Protein AF-A0A098E5U6-F1 (afdb_monomer)

Solvent-accessible surface area (backbone atoms only — not comparable to full-atom values): 12525 Å² total; per-residue (Å²): 134,90,82,85,87,79,85,69,62,66,84,74,72,66,54,68,69,58,55,58,53,48,51,68,80,44,64,94,61,67,32,37,27,37,32,25,38,76,38,31,51,65,50,52,54,52,50,47,52,56,40,45,77,68,74,43,46,73,44,81,25,44,60,45,48,82,86,42,52,65,47,45,57,77,39,47,96,70,34,66,35,38,36,35,33,42,77,80,58,69,49,58,49,52,49,30,69,74,71,69,43,54,40,36,35,39,17,68,84,80,72,45,78,44,76,69,53,70,67,58,50,50,50,53,52,49,54,51,50,53,37,46,61,56,46,46,75,43,56,32,35,34,34,37,28,26,68,42,88,94,28,52,33,63,69,60,48,53,56,49,35,54,57,41,43,74,67,82,28,48,61,44,83,46,76,41,76,75,89,52,46,83,80,49,68,88,53,98,49,57,21,35,35,40,45,35,66,74,67,60,73,77,57,82,56,94,54,49,62,39,47,61,88,51,51,74,80,48,107

Nearest PDB structures (foldseek):
  3lzc-assembly1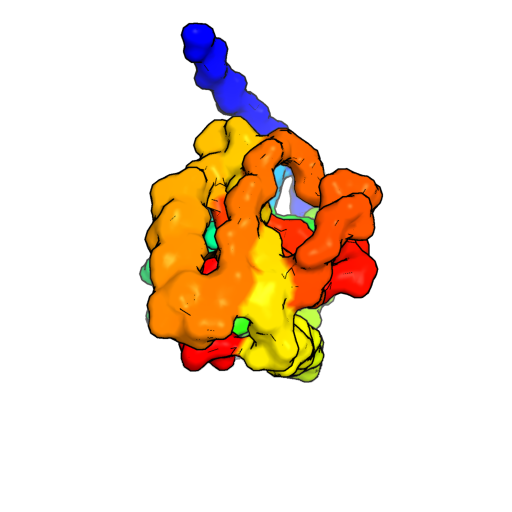_B  TM=9.161E-01  e=1.368E-17  Pyrococcus horikoshii
  3lzd-assembly1_B  TM=9.062E-01  e=1.066E-17  Pyrococcus horikoshii
  6bxm-assembly1_A  TM=9.134E-01  e=1.134E-16  Candidatus Methanoperedens nitratireducens
  6bxm-assembly1_B  TM=9.053E-01  e=2.547E-16  Candidatus Methanoperedens nitratireducens
  6bxn-assembly1_A  TM=6.886E-01  e=3.696E-14  Candidatus Methanoperedens nitratireducens

Organi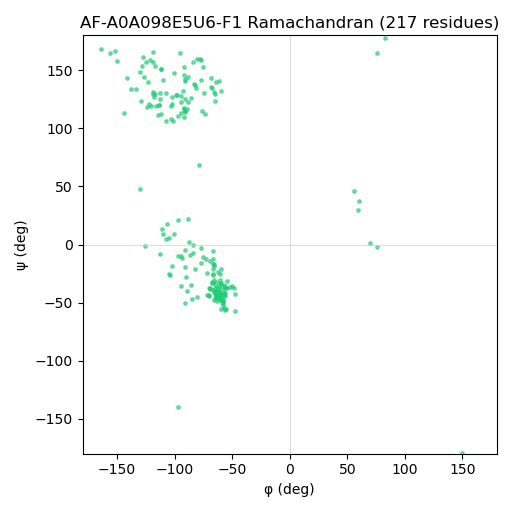sm: NCBI:txid717931

Structure (mmCIF, N/CA/C/O backbone):
data_AF-A0A098E5U6-F1
#
_entry.id   AF-A0A098E5U6-F1
#
loop_
_atom_site.group_PDB
_atom_site.id
_atom_site.type_symbol
_atom_site.label_atom_id
_atom_site.label_alt_id
_atom_site.label_comp_id
_atom_site.label_asym_id
_atom_site.label_entity_id
_atom_site.label_seq_id
_atom_site.pdbx_PDB_ins_code
_atom_site.Cartn_x
_atom_site.Cartn_y
_atom_site.Cartn_z
_atom_site.occupancy
_atom_site.B_iso_or_equiv
_atom_site.auth_seq_id
_atom_site.auth_comp_id
_atom_site.auth_asym_id
_atom_site.auth_atom_id
_atom_site.pdbx_PDB_model_num
ATOM 1 N N . MET A 1 1 ? 26.597 -7.669 13.414 1.00 79.88 1 MET A N 1
ATOM 2 C CA . MET A 1 1 ? 26.004 -6.440 13.976 1.00 79.88 1 MET A CA 1
ATOM 3 C C . MET A 1 1 ? 24.681 -6.831 14.596 1.00 79.88 1 MET A C 1
ATOM 5 O O . MET A 1 1 ? 23.868 -7.411 13.887 1.00 79.88 1 MET A O 1
ATOM 9 N N . GLU A 1 2 ? 24.490 -6.588 15.888 1.00 91.81 2 GLU A N 1
ATOM 10 C CA . GLU A 1 2 ? 23.183 -6.774 16.524 1.00 91.81 2 GLU A CA 1
ATOM 11 C C . GLU A 1 2 ? 22.316 -5.544 16.247 1.00 91.81 2 GLU A C 1
ATOM 13 O O . GLU A 1 2 ? 22.797 -4.414 16.321 1.00 91.81 2 GLU A O 1
ATOM 18 N N . ILE A 1 3 ? 21.054 -5.763 15.875 1.00 91.69 3 ILE A N 1
ATOM 19 C CA . ILE A 1 3 ? 20.098 -4.692 15.582 1.00 91.69 3 ILE A CA 1
ATOM 20 C C . ILE A 1 3 ? 18.919 -4.845 16.537 1.00 91.69 3 ILE A C 1
ATOM 22 O O . ILE A 1 3 ? 18.222 -5.857 16.507 1.00 91.69 3 ILE A O 1
ATOM 26 N N . MET A 1 4 ? 18.677 -3.820 17.356 1.00 94.81 4 MET A N 1
ATOM 27 C CA . MET A 1 4 ? 17.500 -3.725 18.216 1.00 94.81 4 MET A CA 1
ATOM 28 C C . MET A 1 4 ? 16.487 -2.761 17.595 1.00 94.81 4 MET A C 1
ATOM 30 O O . MET A 1 4 ? 16.784 -1.586 17.382 1.00 94.81 4 MET A O 1
ATOM 34 N N . PHE A 1 5 ? 15.276 -3.248 17.324 1.00 93.25 5 PHE A N 1
ATOM 35 C CA . PHE A 1 5 ? 14.175 -2.420 16.836 1.00 93.25 5 PHE A CA 1
ATOM 36 C C . PHE A 1 5 ? 13.349 -1.904 18.016 1.00 93.25 5 PHE A C 1
ATOM 38 O O . PHE A 1 5 ? 12.730 -2.691 18.728 1.00 93.25 5 PHE A O 1
ATOM 45 N N . VAL A 1 6 ? 13.311 -0.583 18.199 1.00 95.38 6 VAL A N 1
ATOM 46 C CA . VAL A 1 6 ? 12.482 0.075 19.220 1.00 95.38 6 VAL A CA 1
ATOM 47 C C . VAL A 1 6 ? 11.320 0.787 18.520 1.00 95.38 6 VAL A C 1
ATOM 49 O O . VAL A 1 6 ? 11.546 1.805 17.862 1.00 95.38 6 VAL A O 1
ATOM 52 N N . PRO A 1 7 ? 10.082 0.264 18.593 1.00 93.19 7 PRO A N 1
ATOM 53 C CA . PRO A 1 7 ? 8.936 0.911 17.965 1.00 93.19 7 PRO A CA 1
ATOM 54 C C . PRO A 1 7 ? 8.632 2.252 18.641 1.00 93.19 7 PRO A C 1
ATOM 56 O O . PRO A 1 7 ? 8.534 2.341 19.865 1.00 93.19 7 PRO A O 1
ATOM 59 N N . CYS A 1 8 ? 8.455 3.296 17.831 1.00 95.12 8 CYS A N 1
ATOM 60 C CA . CYS A 1 8 ? 8.018 4.605 18.302 1.00 95.12 8 CYS A CA 1
ATOM 61 C C . CYS A 1 8 ? 6.491 4.680 18.231 1.00 95.12 8 CYS A C 1
ATOM 63 O O . CYS A 1 8 ? 5.914 4.700 17.142 1.00 95.12 8 CYS A O 1
ATOM 65 N N . TYR A 1 9 ? 5.841 4.679 19.393 1.00 96.12 9 TYR A N 1
ATOM 66 C CA . TYR A 1 9 ? 4.387 4.752 19.486 1.00 96.12 9 TYR A CA 1
ATOM 67 C C . TYR A 1 9 ? 3.912 6.197 19.587 1.00 96.12 9 TYR A C 1
ATOM 69 O O . TYR A 1 9 ? 4.503 7.016 20.292 1.00 96.12 9 TYR A O 1
ATOM 77 N N . TYR A 1 10 ? 2.793 6.485 18.933 1.00 95.94 10 TYR A N 1
ATOM 78 C CA . TYR A 1 10 ? 2.052 7.711 19.146 1.00 95.94 10 TYR A CA 1
ATOM 79 C C . TYR A 1 10 ? 1.507 7.731 20.578 1.00 95.94 10 TYR A C 1
ATOM 81 O O . TYR A 1 10 ? 0.936 6.748 21.049 1.00 95.94 10 TYR A O 1
ATOM 89 N N . ALA A 1 11 ? 1.747 8.833 21.286 1.00 92.94 11 ALA A N 1
ATOM 90 C CA . ALA A 1 11 ? 1.492 8.917 22.722 1.00 92.94 11 ALA A CA 1
ATOM 91 C C . ALA A 1 11 ? 0.093 9.431 23.078 1.00 92.94 11 ALA A C 1
ATOM 93 O O . ALA A 1 11 ? -0.333 9.248 24.213 1.00 92.94 11 ALA A O 1
ATOM 94 N N . LYS A 1 12 ? -0.599 10.108 22.151 1.00 94.94 12 LYS A N 1
ATOM 95 C CA . LYS A 1 12 ? -1.920 10.676 22.437 1.00 94.94 12 LYS A CA 1
ATOM 96 C C . LYS A 1 12 ? -3.018 9.658 22.157 1.00 94.94 12 LYS A C 1
ATOM 98 O O . LYS A 1 12 ? -2.940 8.890 21.197 1.00 94.94 12 LYS A O 1
ATOM 103 N N . GLU A 1 13 ? -4.045 9.711 22.987 1.00 93.94 13 GLU A N 1
ATOM 104 C CA . GLU A 1 13 ? -5.274 8.945 22.824 1.00 93.94 13 GLU A CA 1
ATOM 105 C C . GLU A 1 13 ? -6.167 9.572 21.745 1.00 93.94 13 GLU A C 1
ATOM 107 O O . GLU A 1 13 ? -6.048 10.756 21.409 1.00 93.94 13 GLU A O 1
ATOM 112 N N . ILE A 1 14 ? -7.078 8.769 21.199 1.00 96.75 14 ILE A N 1
ATOM 113 C CA . ILE A 1 14 ? -8.121 9.263 20.297 1.00 96.75 14 ILE A CA 1
ATOM 114 C C . ILE A 1 14 ? -9.165 9.992 21.150 1.00 96.75 14 ILE A C 1
ATOM 116 O O . ILE A 1 14 ? -9.632 9.451 22.150 1.00 96.75 14 ILE A O 1
ATOM 120 N N . SER A 1 15 ? -9.547 11.211 20.765 1.00 95.75 15 SER A N 1
ATOM 121 C CA . SER A 1 15 ? -10.521 11.989 21.535 1.00 95.75 15 SER A CA 1
ATOM 122 C C . SER A 1 15 ? -11.882 11.288 21.610 1.00 95.75 15 SER A C 1
ATOM 124 O O . SER A 1 15 ? -12.366 10.733 20.622 1.00 95.75 15 SER A O 1
ATOM 126 N N . GLY A 1 16 ? -12.530 11.365 22.777 1.00 96.00 16 GLY A N 1
ATOM 127 C CA . GLY A 1 16 ? -13.854 10.775 22.999 1.00 96.00 16 GLY A CA 1
ATOM 128 C C . GLY A 1 16 ? -14.912 11.280 22.014 1.00 96.00 16 GLY A C 1
ATOM 129 O O . GLY A 1 16 ? -15.719 10.494 21.530 1.00 96.00 16 GLY A O 1
ATOM 130 N N . ASP A 1 17 ? -14.859 12.560 21.635 1.00 96.75 17 ASP A N 1
ATOM 131 C CA . ASP A 1 17 ? -15.765 13.133 20.632 1.00 96.75 17 ASP A CA 1
ATOM 132 C C . ASP A 1 17 ? -15.622 12.455 19.265 1.00 96.75 17 ASP A C 1
ATOM 134 O O . ASP A 1 17 ? -16.625 12.114 18.638 1.00 96.75 17 ASP A O 1
ATOM 138 N N . LEU A 1 18 ? -14.385 12.179 18.834 1.00 97.62 18 LEU A N 1
ATOM 139 C CA . LEU A 1 18 ? -14.123 11.493 17.569 1.00 97.62 18 LEU A CA 1
ATOM 140 C C . LEU A 1 18 ? -14.565 10.027 17.632 1.00 97.62 18 LEU A C 1
ATOM 142 O O . LEU A 1 18 ? -15.119 9.499 16.672 1.00 97.62 18 LEU A O 1
ATOM 146 N N . LEU A 1 19 ? -14.367 9.363 18.774 1.00 98.06 19 LEU A N 1
ATOM 147 C CA . LEU A 1 19 ? -14.854 8.000 18.996 1.00 98.06 19 LEU A CA 1
ATOM 148 C C . LEU A 1 19 ? -16.391 7.929 18.976 1.00 98.06 19 LEU A C 1
ATOM 150 O O . LEU A 1 19 ? -16.962 7.019 18.375 1.00 98.06 19 LEU A O 1
ATOM 154 N N . ASN A 1 20 ? -17.072 8.915 19.559 1.00 97.56 20 ASN A N 1
ATOM 155 C CA . ASN A 1 20 ? -18.529 9.026 19.505 1.00 97.56 20 ASN A CA 1
ATOM 156 C C . ASN A 1 20 ? -19.031 9.317 18.083 1.00 97.56 20 ASN A C 1
ATOM 158 O O . ASN A 1 20 ? -20.039 8.755 17.653 1.00 97.56 20 ASN A O 1
ATOM 162 N N . GLU A 1 21 ? -18.325 10.159 17.327 1.00 98.00 21 GLU A N 1
ATOM 163 C CA . GLU A 1 21 ? -18.614 10.396 15.912 1.00 98.00 21 GLU A CA 1
ATOM 164 C C . GLU A 1 21 ? -18.459 9.108 15.088 1.00 98.00 21 GLU A C 1
ATOM 166 O O . GLU A 1 21 ? -19.325 8.781 14.272 1.00 98.00 21 GLU A O 1
ATOM 171 N N . LEU A 1 22 ? -17.408 8.325 15.352 1.00 98.19 22 LEU A N 1
ATOM 172 C CA . LEU A 1 22 ? -17.143 7.050 14.688 1.00 98.19 22 LEU A CA 1
ATOM 173 C C . LEU A 1 22 ? -18.308 6.065 14.819 1.00 98.19 22 LEU A C 1
ATOM 175 O O . LEU A 1 22 ? -18.616 5.374 13.848 1.00 98.19 22 LEU A O 1
ATOM 179 N N . LEU A 1 23 ? -18.998 6.022 15.964 1.00 98.00 23 LEU A N 1
ATOM 180 C CA . LEU A 1 23 ? -20.15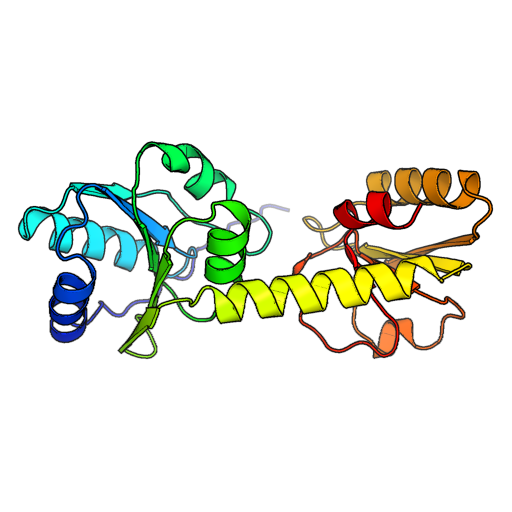0 5.133 16.161 1.00 98.00 23 LEU A CA 1
ATOM 181 C C . LEU A 1 23 ? -21.254 5.359 15.120 1.00 98.00 23 LEU A C 1
ATOM 183 O O . LEU A 1 23 ? -21.843 4.382 14.654 1.00 98.00 23 LEU A O 1
ATOM 187 N N . ARG A 1 24 ? -21.467 6.609 14.683 1.00 97.00 24 ARG A N 1
ATOM 188 C CA . ARG A 1 24 ? -22.452 6.963 13.642 1.00 97.00 24 ARG A CA 1
ATOM 189 C C . ARG A 1 24 ? -22.093 6.342 12.291 1.00 97.00 24 ARG A C 1
ATOM 191 O O . ARG A 1 24 ? -22.954 5.891 11.545 1.00 97.00 24 ARG A O 1
ATOM 198 N N . PHE A 1 25 ? -20.800 6.245 11.976 1.00 96.94 25 PHE A N 1
ATOM 199 C CA . PHE A 1 25 ? -20.311 5.599 10.750 1.00 96.94 25 PHE A CA 1
ATOM 200 C C . PHE A 1 25 ? -20.375 4.061 10.780 1.00 96.94 25 PHE A C 1
ATOM 202 O O . PHE A 1 25 ? -20.173 3.406 9.745 1.00 96.94 25 PHE A O 1
ATOM 209 N N . LEU A 1 26 ? -20.636 3.498 11.961 1.00 97.50 26 LEU A N 1
ATOM 210 C CA . LEU A 1 26 ? -20.703 2.067 12.247 1.00 97.50 26 LEU A CA 1
ATOM 211 C C . LEU A 1 26 ? -22.136 1.593 12.541 1.00 97.50 26 LEU A C 1
ATOM 213 O O . LEU A 1 26 ? -22.328 0.456 12.982 1.00 97.50 26 LEU A O 1
ATOM 217 N N . GLU A 1 27 ? -23.147 2.438 12.335 1.00 95.38 27 GLU A N 1
ATOM 218 C CA . GLU A 1 27 ? -24.554 2.035 12.388 1.00 95.38 27 GLU A CA 1
ATOM 219 C C . GLU A 1 27 ? -24.836 0.943 11.347 1.00 95.38 27 GLU A C 1
ATOM 221 O O . GLU A 1 27 ? -24.393 1.028 10.201 1.00 95.38 27 GLU A O 1
ATOM 226 N N . GLY A 1 28 ? -25.518 -0.124 11.774 1.00 94.75 28 GLY A N 1
ATOM 227 C CA . GLY A 1 28 ? -25.836 -1.278 10.926 1.00 94.75 28 GLY A CA 1
ATOM 228 C C . GLY A 1 28 ? -24.654 -2.173 10.527 1.00 94.75 28 GLY A C 1
ATOM 229 O O . GLY A 1 28 ? -24.872 -3.139 9.811 1.00 94.75 28 GLY A O 1
ATOM 230 N N . VAL A 1 29 ? -23.424 -1.886 10.970 1.00 97.12 29 VAL A N 1
ATOM 231 C CA . VAL A 1 29 ? -22.257 -2.752 10.722 1.00 97.12 29 VAL A CA 1
ATOM 232 C C . VAL A 1 29 ? -22.156 -3.792 11.833 1.00 97.12 29 VAL A C 1
ATOM 234 O O . VAL A 1 29 ? -22.024 -3.421 13.004 1.00 97.12 29 VAL A O 1
ATOM 237 N N . GLU A 1 30 ? -22.174 -5.076 11.480 1.00 94.44 30 GLU A N 1
ATOM 238 C CA . GLU A 1 30 ? -22.131 -6.166 12.454 1.00 94.44 30 GLU A CA 1
ATOM 239 C C . GLU A 1 30 ? -20.700 -6.512 12.854 1.00 94.44 30 GLU A C 1
ATOM 241 O O . GLU A 1 30 ? -20.420 -6.630 14.044 1.00 94.44 30 GLU A O 1
ATOM 246 N N . LYS A 1 31 ? -19.784 -6.663 11.885 1.00 97.94 31 LYS A N 1
ATOM 247 C CA . LYS A 1 31 ? -18.405 -7.131 12.129 1.00 97.94 31 LYS A CA 1
ATOM 248 C C . LYS A 1 31 ? -17.366 -6.151 11.606 1.00 97.94 31 LYS A C 1
ATOM 250 O O . LYS A 1 31 ? -17.263 -5.915 10.402 1.00 97.94 31 LYS A O 1
ATOM 255 N N . ILE A 1 32 ? -16.544 -5.628 12.511 1.00 98.69 32 ILE A N 1
ATOM 256 C CA . ILE A 1 32 ? -15.573 -4.571 12.217 1.00 98.69 32 ILE A CA 1
ATOM 257 C C . ILE A 1 32 ? -14.147 -5.110 12.340 1.00 98.69 32 ILE A C 1
ATOM 259 O O . ILE A 1 32 ? -13.776 -5.702 13.354 1.00 98.69 32 ILE A O 1
ATOM 263 N N . GLY A 1 33 ? -13.326 -4.866 11.322 1.00 98.69 33 GLY A N 1
ATOM 264 C CA . GLY A 1 33 ? -11.888 -5.126 11.361 1.00 98.69 33 GLY A CA 1
ATOM 265 C C . GLY A 1 33 ? -11.098 -3.862 11.673 1.00 98.69 33 GLY A C 1
ATOM 266 O O . GLY A 1 33 ? -11.265 -2.861 10.989 1.00 98.69 33 GLY A O 1
ATOM 267 N N . ILE A 1 34 ? -10.204 -3.889 12.658 1.00 98.81 34 ILE A N 1
ATOM 268 C CA . ILE A 1 34 ? -9.273 -2.782 12.926 1.00 98.81 34 ILE A CA 1
ATOM 269 C C . ILE A 1 34 ? -7.892 -3.141 12.390 1.00 98.81 34 ILE A C 1
ATOM 271 O O . ILE A 1 34 ? -7.315 -4.159 12.767 1.00 98.81 34 ILE A O 1
ATOM 275 N N . THR A 1 35 ? -7.322 -2.274 11.566 1.00 98.75 35 THR A N 1
ATOM 276 C CA . THR A 1 35 ? -5.923 -2.343 11.139 1.00 98.75 35 THR A CA 1
ATOM 277 C C . THR A 1 35 ? -5.221 -1.012 11.390 1.00 98.75 35 THR A C 1
ATOM 279 O O . THR A 1 35 ? -5.871 0.005 11.613 1.00 98.75 35 THR A O 1
ATOM 282 N N . TYR A 1 36 ? -3.893 -1.005 11.429 1.00 98.50 36 TYR A N 1
ATOM 283 C CA . TYR A 1 36 ? -3.108 0.158 11.844 1.00 98.50 36 TYR A CA 1
ATOM 284 C C . TYR A 1 36 ? -1.690 0.114 11.270 1.00 98.50 36 TYR A C 1
ATOM 286 O O . TYR A 1 36 ? -1.214 -0.927 10.820 1.00 98.50 36 TYR A O 1
ATOM 294 N N . VAL A 1 37 ? -0.987 1.243 11.320 1.00 97.56 37 VAL A N 1
ATOM 295 C CA . VAL A 1 37 ? 0.484 1.275 11.222 1.00 97.56 37 VAL A CA 1
ATOM 296 C C . VAL A 1 37 ? 1.098 1.203 12.619 1.00 97.56 37 VAL A C 1
ATOM 298 O O . VAL A 1 37 ? 0.476 1.642 13.582 1.00 97.56 37 VAL A O 1
ATOM 301 N N . ILE A 1 38 ? 2.321 0.672 12.742 1.00 96.62 38 ILE A N 1
ATOM 302 C CA . ILE A 1 38 ? 2.942 0.299 14.032 1.00 96.62 38 ILE A CA 1
ATOM 303 C C . ILE A 1 38 ? 2.861 1.381 15.122 1.00 96.62 38 ILE A C 1
ATOM 305 O O . ILE A 1 38 ? 2.597 1.069 16.279 1.00 96.62 38 ILE A O 1
ATOM 309 N N . GLN A 1 39 ? 3.004 2.657 14.755 1.00 96.94 39 GLN A N 1
ATOM 310 C CA . GLN A 1 39 ? 2.945 3.773 15.701 1.00 96.94 39 GLN A CA 1
ATOM 311 C C . GLN A 1 39 ? 1.581 3.908 16.410 1.00 96.94 39 GLN A C 1
ATOM 313 O O . GLN A 1 39 ? 1.528 4.445 17.510 1.00 96.94 39 GLN A O 1
ATOM 318 N N . HIS A 1 40 ? 0.493 3.393 15.831 1.00 97.88 40 HIS A N 1
ATOM 319 C CA . HIS A 1 40 ? -0.874 3.485 16.362 1.00 97.88 40 HIS A CA 1
ATOM 320 C C . HIS A 1 40 ? -1.399 2.168 16.952 1.00 97.88 40 HIS A C 1
ATOM 322 O O . HIS A 1 40 ? -2.602 2.013 17.151 1.00 97.88 40 HIS A O 1
ATOM 328 N N . GLU A 1 41 ? -0.523 1.213 17.267 1.00 97.56 41 GLU A N 1
ATOM 329 C CA . GLU A 1 41 ? -0.913 -0.065 17.881 1.00 97.56 41 GLU A CA 1
ATOM 330 C C . GLU A 1 41 ? -1.688 0.105 19.199 1.00 97.56 41 GLU A C 1
ATOM 332 O O . GLU A 1 41 ? -2.706 -0.557 19.429 1.00 97.56 41 GLU A O 1
ATOM 337 N N . LYS A 1 42 ? -1.245 1.043 20.044 1.00 97.06 42 LYS A N 1
ATOM 338 C CA . LYS A 1 42 ? -1.936 1.382 21.294 1.00 97.06 42 LYS A CA 1
ATOM 339 C C . LYS A 1 42 ? -3.328 1.951 21.023 1.00 97.06 42 LYS A C 1
ATOM 341 O O . LYS A 1 42 ? -4.305 1.423 21.545 1.00 97.06 42 LYS A O 1
ATOM 346 N N . ASN A 1 43 ? -3.426 2.915 20.105 1.00 97.94 43 ASN A N 1
ATOM 347 C CA . ASN A 1 43 ? -4.703 3.505 19.702 1.00 97.94 43 ASN A CA 1
ATOM 348 C C . ASN A 1 43 ? -5.677 2.465 19.123 1.00 97.94 43 ASN A C 1
ATOM 350 O O . ASN A 1 43 ? -6.870 2.519 19.397 1.00 97.94 43 ASN A O 1
ATOM 354 N N . ALA A 1 44 ? -5.192 1.489 18.349 1.00 98.38 44 ALA A N 1
ATOM 355 C CA . ALA A 1 44 ? -6.022 0.401 17.832 1.00 98.38 44 ALA A CA 1
ATOM 356 C C . ALA A 1 44 ? -6.573 -0.498 18.954 1.00 98.38 44 ALA A C 1
ATOM 358 O O . ALA A 1 44 ? -7.720 -0.945 18.892 1.00 98.38 44 ALA A O 1
ATOM 359 N N . THR A 1 45 ? -5.772 -0.737 19.994 1.00 97.75 45 THR A N 1
ATOM 360 C CA . THR A 1 45 ? -6.181 -1.513 21.173 1.00 97.75 45 THR A CA 1
ATOM 361 C C . THR A 1 45 ? -7.213 -0.755 22.011 1.00 97.75 45 THR A C 1
ATOM 363 O O . THR A 1 45 ? -8.209 -1.340 22.431 1.00 97.75 45 THR A O 1
ATOM 366 N N . GLU A 1 46 ? -7.009 0.545 22.225 1.00 97.75 46 GLU A N 1
ATOM 367 C CA . GLU A 1 46 ? -7.967 1.440 22.893 1.00 97.75 46 GLU A CA 1
ATOM 368 C C . GLU A 1 46 ? -9.290 1.515 22.127 1.00 97.75 46 GLU A C 1
ATOM 370 O O . GLU A 1 46 ? -10.356 1.331 22.711 1.00 97.75 46 GLU A O 1
ATOM 375 N N . LEU A 1 47 ? -9.222 1.681 20.803 1.00 98.62 47 LEU A N 1
ATOM 376 C CA . LEU A 1 47 ? -10.393 1.695 19.934 1.00 98.62 47 LEU A CA 1
ATOM 377 C C . LEU A 1 47 ? -11.198 0.397 20.045 1.00 98.62 47 LEU A C 1
ATOM 379 O O . LEU A 1 47 ? -12.424 0.446 20.125 1.00 98.62 47 LEU A O 1
ATOM 383 N N . LYS A 1 48 ? -10.535 -0.767 20.062 1.00 98.62 48 LYS A N 1
ATOM 384 C CA . LYS A 1 48 ? -11.228 -2.048 20.243 1.00 98.62 48 LYS A CA 1
ATOM 385 C C . LYS A 1 48 ? -12.012 -2.075 21.553 1.00 98.62 48 LYS A C 1
ATOM 387 O O . LYS A 1 48 ? -13.191 -2.407 21.510 1.00 98.62 48 LYS A O 1
ATOM 392 N N . LYS A 1 49 ? -11.391 -1.684 22.673 1.00 98.44 49 LYS A N 1
ATOM 393 C CA . LYS A 1 49 ? -12.062 -1.639 23.984 1.00 98.44 49 LYS A CA 1
ATOM 394 C C . LYS A 1 49 ? -13.290 -0.731 23.949 1.00 98.44 49 LYS A C 1
ATOM 396 O O . LYS A 1 49 ? -14.380 -1.178 24.285 1.00 98.44 49 LYS A O 1
ATOM 401 N N . PHE A 1 50 ? -13.129 0.493 23.444 1.00 98.56 50 PHE A N 1
ATOM 402 C CA . PHE A 1 50 ? -14.226 1.453 23.315 1.00 98.56 50 PHE A CA 1
ATOM 403 C C . PHE A 1 50 ? -15.394 0.897 22.485 1.00 98.56 50 PHE A C 1
ATOM 405 O O . PHE A 1 50 ? -16.561 1.036 22.854 1.00 98.56 50 PHE A O 1
ATOM 412 N N . LEU A 1 51 ? -15.105 0.254 21.351 1.00 98.44 51 LEU A N 1
ATOM 413 C CA . LEU A 1 51 ? -16.145 -0.308 20.492 1.00 98.44 51 LEU A CA 1
ATOM 414 C C . LEU A 1 51 ? -16.834 -1.525 21.135 1.00 98.44 51 LEU A C 1
ATOM 416 O O . LEU A 1 51 ? -18.050 -1.664 21.003 1.00 98.44 51 LEU A O 1
ATOM 420 N N . GLU A 1 52 ? -16.098 -2.378 21.851 1.00 98.25 52 GLU A N 1
ATOM 421 C CA . GLU A 1 52 ? -16.657 -3.517 22.594 1.00 98.25 52 GLU A CA 1
ATOM 422 C C . GLU A 1 52 ? -17.571 -3.060 23.744 1.00 98.25 52 GLU A C 1
ATOM 424 O O . GLU A 1 52 ? -18.671 -3.593 23.899 1.00 98.25 52 GLU A O 1
ATOM 429 N N . GLU A 1 53 ? -17.187 -2.017 24.487 1.00 98.06 53 GLU A N 1
ATOM 430 C CA . GLU A 1 53 ? -18.029 -1.370 25.511 1.00 98.06 53 GLU A CA 1
ATOM 431 C C . GLU A 1 53 ? -19.328 -0.806 24.913 1.00 98.06 53 GLU A C 1
ATOM 433 O O . GLU A 1 53 ? -20.394 -0.869 25.528 1.00 98.06 53 GLU A O 1
ATOM 438 N N . ASN A 1 54 ? -19.267 -0.346 23.661 1.00 97.50 54 ASN A N 1
ATOM 439 C CA . ASN A 1 54 ? -20.417 0.097 22.871 1.00 97.50 54 ASN A CA 1
ATOM 440 C C . ASN A 1 54 ? -21.098 -1.044 22.086 1.00 97.50 54 ASN A C 1
ATOM 442 O O . ASN A 1 54 ? -21.814 -0.798 21.111 1.00 97.50 54 ASN A O 1
ATOM 446 N N . LYS A 1 55 ? -20.914 -2.300 22.522 1.00 97.12 55 LYS A N 1
ATOM 447 C CA . LYS A 1 55 ? -21.580 -3.510 22.005 1.00 97.12 55 LYS A CA 1
ATOM 448 C C . LYS A 1 55 ? -21.333 -3.784 20.515 1.00 97.12 55 LYS A C 1
ATOM 450 O O . LYS A 1 55 ? -22.183 -4.371 19.844 1.00 97.12 55 LYS A O 1
ATOM 455 N N . LYS A 1 56 ? -20.185 -3.372 19.974 1.00 97.81 56 LYS A N 1
ATOM 456 C CA . LYS A 1 56 ? -19.759 -3.713 18.609 1.00 97.81 56 LYS A CA 1
ATOM 457 C C . LYS A 1 56 ? -18.911 -4.985 18.607 1.00 97.81 56 LYS A C 1
ATOM 459 O O . LYS A 1 56 ? -18.121 -5.211 19.519 1.00 97.81 56 LYS A O 1
ATOM 464 N N . ASN A 1 57 ? -19.029 -5.795 17.554 1.00 97.81 57 ASN A N 1
ATOM 465 C CA . ASN A 1 57 ? -18.170 -6.963 17.352 1.00 97.81 57 ASN A CA 1
ATOM 466 C C . ASN A 1 57 ? -16.938 -6.568 16.525 1.00 97.81 57 ASN A C 1
ATOM 468 O O . ASN A 1 57 ? -17.051 -6.182 15.358 1.00 97.81 57 ASN A O 1
ATOM 472 N N . VAL A 1 58 ? -15.762 -6.633 17.153 1.00 98.25 58 VAL A N 1
ATOM 473 C CA . VAL A 1 58 ? -14.532 -6.042 16.618 1.00 98.25 58 VAL A CA 1
ATOM 474 C C . VAL A 1 58 ? -13.353 -7.003 16.696 1.00 98.25 58 VAL A C 1
ATOM 476 O O . VAL A 1 58 ? -13.052 -7.582 17.742 1.00 98.25 58 VAL A O 1
ATOM 479 N N . ILE A 1 59 ? -12.604 -7.103 15.602 1.00 98.25 59 ILE A N 1
ATOM 480 C CA . ILE A 1 59 ? -11.406 -7.936 15.494 1.00 98.25 59 ILE A CA 1
ATOM 481 C C . ILE A 1 59 ? -10.202 -7.043 15.186 1.00 98.25 59 ILE A C 1
ATOM 483 O O . ILE A 1 59 ? -10.249 -6.230 14.264 1.00 98.25 59 ILE A O 1
ATOM 487 N N . ILE A 1 60 ? -9.099 -7.211 15.925 1.00 98.38 60 ILE A N 1
ATOM 488 C CA . ILE A 1 60 ? -7.814 -6.642 15.501 1.00 98.38 60 ILE A CA 1
ATOM 489 C C . ILE A 1 60 ? -7.294 -7.478 14.335 1.00 98.38 60 ILE A C 1
ATOM 491 O O . ILE A 1 60 ? -6.905 -8.633 14.498 1.00 98.38 60 ILE A O 1
ATOM 495 N N . CYS A 1 61 ? -7.261 -6.868 13.160 1.00 98.12 61 CYS A N 1
ATOM 496 C CA . CYS A 1 61 ? -6.728 -7.444 11.936 1.00 98.12 61 CYS A CA 1
ATOM 497 C C . CYS A 1 61 ? -5.219 -7.198 11.775 1.00 98.12 61 CYS A C 1
ATOM 499 O O . CYS A 1 61 ? -4.639 -7.613 10.780 1.00 98.12 61 CYS A O 1
ATOM 501 N N . GLY A 1 62 ? -4.582 -6.555 12.758 1.00 97.19 62 GLY A N 1
ATOM 502 C CA . GLY A 1 62 ? -3.135 -6.385 12.862 1.00 97.19 62 GLY A CA 1
ATOM 503 C C . GLY A 1 62 ? -2.568 -5.219 12.053 1.00 97.19 62 GLY A C 1
ATOM 504 O O . GLY A 1 62 ? -3.281 -4.504 11.340 1.00 97.19 62 GLY A O 1
ATOM 505 N N . LYS A 1 63 ? -1.251 -5.033 12.185 1.00 97.25 63 LYS A N 1
ATOM 506 C CA . LYS A 1 63 ? -0.501 -3.985 11.487 1.00 97.25 63 LYS A CA 1
ATOM 507 C C . LYS A 1 63 ? -0.428 -4.241 9.982 1.00 97.25 63 LYS A C 1
ATOM 509 O O . LYS A 1 63 ? -0.243 -5.386 9.567 1.00 97.25 63 LYS A O 1
ATOM 514 N N . ILE A 1 64 ? -0.488 -3.185 9.184 1.00 97.75 64 ILE A N 1
ATOM 515 C CA . ILE A 1 64 ? -0.235 -3.234 7.740 1.00 97.75 64 ILE A CA 1
ATOM 516 C C . ILE A 1 64 ? 0.908 -2.300 7.356 1.00 97.75 64 ILE A C 1
ATOM 518 O O . ILE A 1 64 ? 1.241 -1.353 8.070 1.00 97.75 64 ILE A O 1
ATOM 522 N N . LEU A 1 65 ? 1.503 -2.589 6.205 1.00 95.12 65 LEU A N 1
ATOM 523 C CA . LEU A 1 65 ? 2.488 -1.761 5.528 1.00 95.12 65 LEU A CA 1
ATOM 524 C C . LEU A 1 65 ? 1.943 -1.350 4.166 1.00 95.12 65 LEU A C 1
ATOM 526 O O . LEU A 1 65 ? 0.988 -1.922 3.646 1.00 95.12 65 LEU A O 1
ATOM 530 N N . GLY A 1 66 ? 2.582 -0.359 3.555 1.00 90.44 66 GLY A N 1
ATOM 531 C CA . GLY A 1 66 ? 2.204 0.083 2.219 1.00 90.44 66 GLY A CA 1
ATOM 532 C C . GLY A 1 66 ? 2.335 -1.018 1.165 1.00 90.44 66 GLY A C 1
ATOM 533 O O . GLY A 1 66 ? 1.530 -1.095 0.242 1.00 90.44 66 GLY A O 1
ATOM 534 N N . CYS A 1 67 ? 3.324 -1.895 1.343 1.00 90.88 67 CYS A N 1
ATOM 535 C CA . CYS A 1 67 ? 3.602 -3.042 0.484 1.00 90.88 67 CYS A CA 1
ATOM 536 C C . CYS A 1 67 ? 2.965 -4.358 0.955 1.00 90.88 67 CYS A C 1
ATOM 538 O O . CYS A 1 67 ? 2.997 -5.325 0.201 1.00 90.88 67 CYS A O 1
ATOM 540 N N . ASP A 1 68 ? 2.405 -4.420 2.168 1.00 94.06 68 ASP A N 1
ATOM 541 C CA . ASP A 1 68 ? 1.911 -5.670 2.751 1.00 94.06 68 ASP A CA 1
ATOM 542 C C . ASP A 1 68 ? 0.646 -5.448 3.588 1.00 94.06 68 ASP A C 1
ATOM 544 O O . ASP A 1 68 ? 0.672 -4.829 4.654 1.00 94.06 68 ASP A O 1
ATOM 548 N N . ILE A 1 69 ? -0.465 -6.005 3.100 1.00 96.81 69 ILE A N 1
ATOM 549 C CA . ILE A 1 69 ? -1.764 -6.015 3.783 1.00 96.81 69 ILE A CA 1
ATOM 550 C C . ILE A 1 69 ? -2.171 -7.419 4.260 1.00 96.81 69 ILE A C 1
ATOM 552 O O . ILE A 1 69 ? -3.332 -7.645 4.602 1.00 96.81 69 ILE A O 1
ATOM 556 N N . SER A 1 70 ? -1.246 -8.383 4.260 1.00 96.81 70 SER A N 1
ATOM 557 C CA . SER A 1 70 ? -1.520 -9.801 4.520 1.00 96.81 70 SER A CA 1
ATOM 558 C C . SER A 1 70 ? -2.238 -10.040 5.847 1.00 96.81 70 SER A C 1
ATOM 560 O O . SER A 1 70 ? -3.148 -10.866 5.904 1.00 96.81 70 SER A O 1
ATOM 562 N N . ASN A 1 71 ? -1.895 -9.280 6.890 1.00 97.31 71 ASN A N 1
ATOM 563 C CA . ASN A 1 71 ? -2.577 -9.339 8.181 1.00 97.31 71 ASN A CA 1
ATOM 564 C C . ASN A 1 71 ? -4.070 -9.017 8.046 1.00 97.31 71 ASN A C 1
ATOM 566 O O . ASN A 1 71 ? -4.893 -9.819 8.477 1.00 97.31 71 ASN A O 1
ATOM 570 N N . ALA A 1 72 ? -4.426 -7.921 7.368 1.00 97.44 72 ALA A N 1
ATOM 571 C CA . ALA A 1 72 ? -5.823 -7.561 7.144 1.00 97.44 72 ALA A CA 1
ATOM 572 C C . ALA A 1 72 ? -6.549 -8.575 6.247 1.00 97.44 72 ALA A C 1
ATOM 574 O O . ALA A 1 72 ? -7.673 -8.976 6.551 1.00 97.44 72 ALA A O 1
ATOM 575 N N . LYS A 1 73 ? -5.874 -9.062 5.199 1.00 97.25 73 LYS A N 1
ATOM 576 C CA . LYS A 1 73 ? -6.429 -10.031 4.244 1.00 97.25 73 LYS A CA 1
ATOM 577 C C . LYS A 1 73 ? -6.862 -11.349 4.900 1.00 97.25 73 LYS A C 1
ATOM 579 O O . LYS A 1 73 ? -7.887 -11.905 4.533 1.00 97.25 73 LYS A O 1
ATOM 584 N N . ARG A 1 74 ? -6.158 -11.826 5.937 1.00 97.69 74 ARG A N 1
ATOM 585 C CA . ARG A 1 74 ? -6.541 -13.045 6.695 1.00 97.69 74 ARG A CA 1
ATOM 586 C C . ARG A 1 74 ? -7.919 -12.962 7.362 1.00 97.69 74 ARG A C 1
ATOM 588 O O . ARG A 1 74 ? -8.489 -13.996 7.709 1.00 97.69 74 ARG A O 1
ATOM 595 N N . TYR A 1 75 ? -8.428 -11.753 7.582 1.00 97.44 75 TYR A N 1
ATOM 596 C CA . TYR A 1 75 ? -9.719 -11.507 8.223 1.00 97.44 75 TYR A CA 1
ATOM 597 C C . TYR A 1 75 ? -10.783 -11.020 7.248 1.00 97.44 75 TYR A C 1
ATOM 599 O O . TYR A 1 75 ? -11.883 -10.725 7.701 1.00 97.44 75 TYR A O 1
ATOM 607 N N . GLU A 1 76 ? -10.483 -10.958 5.948 1.00 96.44 76 GLU A N 1
ATOM 608 C CA . GLU A 1 76 ? -11.390 -10.461 4.916 1.00 96.44 76 GLU A CA 1
ATOM 609 C C . GLU A 1 76 ? -12.783 -11.072 5.068 1.00 96.44 76 GLU A C 1
ATOM 611 O O . GLU A 1 76 ? -13.717 -10.343 5.367 1.00 96.44 76 GLU A O 1
ATOM 616 N N . GLU A 1 77 ? -12.928 -12.395 5.043 1.00 97.25 77 GLU A N 1
ATOM 617 C CA . GLU A 1 77 ? -14.231 -13.076 5.181 1.00 97.25 77 GLU A CA 1
ATOM 618 C C . GLU A 1 77 ? -14.906 -12.929 6.559 1.00 97.25 77 GLU A C 1
ATOM 620 O O . GLU A 1 77 ? -16.075 -13.268 6.730 1.00 97.25 77 GLU A O 1
ATOM 625 N N . LYS A 1 78 ? -14.187 -12.435 7.571 1.00 97.38 78 LYS A N 1
ATOM 626 C CA . LYS A 1 78 ? -14.683 -12.316 8.953 1.00 97.38 78 LYS A CA 1
ATOM 627 C C . LYS A 1 78 ? -15.207 -10.924 9.288 1.00 97.38 78 LYS A C 1
ATOM 629 O O . LYS A 1 78 ? -15.792 -10.762 10.357 1.00 97.38 78 LYS A O 1
ATOM 634 N N . VAL A 1 79 ? -14.987 -9.936 8.424 1.00 97.81 79 VAL A N 1
ATOM 635 C CA . VAL A 1 79 ? -15.343 -8.535 8.678 1.00 97.81 79 VAL A CA 1
ATOM 636 C C . VAL A 1 79 ? -16.122 -7.949 7.507 1.00 97.81 79 VAL A C 1
ATOM 638 O O . VAL A 1 79 ? -15.918 -8.316 6.353 1.00 97.81 79 VAL A O 1
ATOM 641 N N . GLU A 1 80 ? -17.019 -7.017 7.789 1.00 97.94 80 GLU A N 1
ATOM 642 C CA . GLU A 1 80 ? -17.818 -6.318 6.774 1.00 97.94 80 GLU A CA 1
ATOM 643 C C . GLU A 1 80 ? -17.166 -4.999 6.368 1.00 97.94 80 GLU A C 1
ATOM 645 O O . GLU A 1 80 ? -17.204 -4.602 5.205 1.00 97.94 80 GLU A O 1
ATOM 650 N N . LYS A 1 81 ? -16.532 -4.334 7.336 1.00 97.94 81 LYS A N 1
ATOM 651 C CA . LYS A 1 81 ? -15.918 -3.017 7.182 1.00 97.94 81 LYS A CA 1
ATOM 652 C C . LYS A 1 81 ? -14.613 -2.957 7.961 1.00 97.94 81 LYS A C 1
ATOM 654 O O . LYS A 1 81 ? -14.519 -3.494 9.067 1.00 97.94 81 LYS A O 1
ATOM 659 N N . PHE A 1 82 ? -13.626 -2.265 7.405 1.00 98.62 82 PHE A N 1
ATOM 660 C CA . PHE A 1 82 ? -12.371 -1.983 8.088 1.00 98.62 82 PHE A CA 1
ATOM 661 C C . PHE A 1 82 ? -12.334 -0.560 8.651 1.00 98.62 82 PHE A C 1
ATOM 663 O O . PHE A 1 82 ? -12.850 0.387 8.055 1.00 98.62 82 PHE A O 1
ATOM 670 N N . ILE A 1 83 ? -11.648 -0.404 9.776 1.00 98.75 83 ILE A N 1
ATOM 671 C CA . ILE A 1 83 ? -11.154 0.865 10.297 1.00 98.75 83 ILE A CA 1
ATOM 672 C C . ILE A 1 83 ? -9.630 0.794 10.242 1.00 98.75 83 ILE A C 1
ATOM 674 O O . ILE A 1 83 ? -9.019 -0.087 10.846 1.00 98.75 83 ILE A O 1
ATOM 678 N N . TYR A 1 84 ? -9.017 1.709 9.506 1.00 98.75 84 TYR A N 1
ATOM 679 C CA . TYR A 1 84 ? -7.580 1.933 9.520 1.00 98.75 84 TYR A CA 1
ATOM 680 C C . TYR A 1 84 ? -7.259 3.051 10.515 1.00 98.75 84 TYR A C 1
ATOM 682 O O . TYR A 1 84 ? -7.771 4.160 10.374 1.00 98.75 84 TYR A O 1
ATOM 690 N N . VAL A 1 85 ? -6.412 2.762 11.504 1.00 98.69 85 VAL A N 1
ATOM 691 C CA . VAL A 1 85 ? -5.951 3.734 12.501 1.00 98.69 85 VAL A CA 1
ATOM 692 C C . VAL A 1 85 ? -4.592 4.289 12.086 1.00 98.69 85 VAL A C 1
ATOM 694 O O . VAL A 1 85 ? -3.573 3.588 12.103 1.00 98.69 85 VAL A O 1
ATOM 697 N N . GLY A 1 86 ? -4.589 5.564 11.716 1.00 97.31 86 GLY A N 1
ATOM 698 C CA . GLY A 1 86 ? -3.400 6.312 11.341 1.00 97.31 86 GLY A CA 1
ATOM 699 C C . GLY A 1 86 ? -3.685 7.401 10.321 1.00 97.31 86 GLY A C 1
ATOM 700 O O . GLY A 1 86 ? -4.814 7.589 9.875 1.00 97.31 86 GLY A O 1
ATOM 701 N N . SER A 1 87 ? -2.629 8.111 9.940 1.00 94.44 87 SER A N 1
ATOM 702 C CA . SER A 1 87 ? -2.707 9.204 8.977 1.00 94.44 87 SER A CA 1
ATOM 703 C C . SER A 1 87 ? -2.374 8.755 7.551 1.00 94.44 87 SER A C 1
ATOM 705 O O . SER A 1 87 ? -1.807 7.680 7.306 1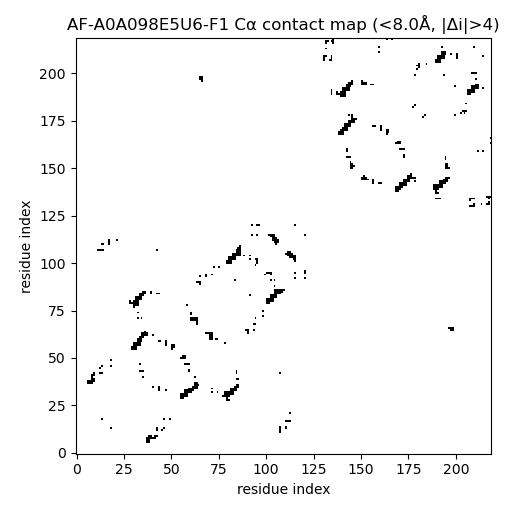.00 94.44 87 SER A O 1
ATOM 707 N N . GLY A 1 88 ? -2.727 9.618 6.597 1.00 93.31 88 GLY A N 1
ATOM 708 C CA . GLY A 1 88 ? -2.457 9.425 5.177 1.00 93.31 88 GLY A CA 1
ATOM 709 C C . GLY A 1 88 ? -3.378 8.408 4.498 1.00 93.31 88 GLY A C 1
ATOM 710 O O . GLY A 1 88 ? -4.076 7.616 5.127 1.00 93.31 88 GLY A O 1
ATOM 711 N N . LYS A 1 89 ? -3.380 8.444 3.162 1.00 93.75 89 LYS A N 1
ATOM 712 C CA . LYS A 1 89 ? -4.301 7.651 2.334 1.00 93.75 89 LYS A CA 1
ATOM 713 C C . LYS A 1 89 ? -3.671 6.406 1.705 1.00 93.75 89 LYS A C 1
ATOM 715 O O . LYS A 1 89 ? -4.407 5.491 1.360 1.00 93.75 89 LYS A O 1
ATOM 720 N N . PHE A 1 90 ? -2.341 6.328 1.612 1.00 93.38 90 PHE A N 1
ATOM 721 C CA . PHE A 1 90 ? -1.639 5.254 0.895 1.00 93.38 90 PHE A CA 1
ATOM 722 C C . PHE A 1 90 ? -2.015 3.838 1.374 1.00 93.38 90 PHE A C 1
ATOM 724 O O . PHE A 1 90 ? -2.490 3.018 0.588 1.00 93.38 90 PHE A O 1
ATOM 731 N N . HIS A 1 91 ? -1.876 3.565 2.676 1.00 96.06 91 HIS A N 1
ATOM 732 C CA . HIS A 1 91 ? -2.225 2.270 3.273 1.00 96.06 91 HIS A CA 1
ATOM 733 C C . HIS A 1 91 ? -3.706 1.895 3.084 1.00 96.06 91 HIS A C 1
ATOM 735 O O . HIS A 1 91 ? -3.981 0.831 2.522 1.00 96.06 91 HIS A O 1
ATOM 741 N N . PRO A 1 92 ? -4.678 2.733 3.505 1.00 96.81 92 PRO A N 1
ATOM 742 C CA . PRO A 1 92 ? -6.086 2.362 3.422 1.00 96.81 92 PRO A CA 1
ATOM 743 C C . PRO A 1 92 ? -6.619 2.356 1.978 1.00 96.81 92 PRO A C 1
ATOM 745 O O . PRO A 1 92 ? -7.551 1.608 1.685 1.00 96.81 92 PRO A O 1
ATOM 748 N N . TYR A 1 93 ? -6.011 3.104 1.046 1.00 95.44 93 TYR A N 1
ATOM 749 C CA . TYR A 1 93 ? -6.312 2.983 -0.385 1.00 95.44 93 TYR A CA 1
ATOM 750 C C . TYR A 1 93 ? -5.901 1.619 -0.931 1.00 95.44 93 TYR A C 1
ATOM 752 O O . TYR A 1 93 ? -6.706 0.974 -1.602 1.00 95.44 93 TYR A O 1
ATOM 760 N N . ASN A 1 94 ? -4.678 1.162 -0.635 1.00 93.44 94 ASN A N 1
ATOM 761 C CA . ASN A 1 94 ? -4.219 -0.159 -1.063 1.00 93.44 94 ASN A CA 1
ATOM 762 C C . ASN A 1 94 ? -5.101 -1.265 -0.458 1.00 93.44 94 ASN A C 1
ATOM 764 O O . ASN A 1 94 ? -5.541 -2.167 -1.168 1.00 93.44 94 ASN A O 1
ATOM 768 N N . LEU A 1 95 ? -5.451 -1.135 0.827 1.00 96.75 95 LEU A N 1
ATOM 769 C CA . LEU A 1 95 ? -6.375 -2.034 1.518 1.00 96.75 95 LEU A CA 1
ATOM 770 C C . LEU A 1 95 ? -7.733 -2.127 0.803 1.00 96.75 95 LEU A C 1
ATOM 772 O O . LEU A 1 95 ? -8.142 -3.220 0.408 1.00 96.75 95 LEU A O 1
ATOM 776 N N . LYS A 1 96 ? -8.408 -0.988 0.581 1.00 97.00 96 LYS A N 1
ATOM 777 C CA . LYS A 1 96 ? -9.708 -0.957 -0.109 1.00 97.00 96 LYS A CA 1
ATOM 778 C C . LYS A 1 96 ? -9.594 -1.462 -1.547 1.00 97.00 96 LYS A C 1
ATOM 780 O O . LYS A 1 96 ? -10.478 -2.162 -2.023 1.00 97.00 96 LYS A O 1
ATOM 785 N N . ALA A 1 97 ? -8.515 -1.137 -2.254 1.00 94.06 97 ALA A N 1
ATOM 786 C CA . ALA A 1 97 ? -8.342 -1.545 -3.643 1.00 94.06 97 ALA A CA 1
ATOM 787 C C . ALA A 1 97 ? -8.159 -3.058 -3.825 1.00 94.06 97 ALA A C 1
ATOM 789 O O . ALA A 1 97 ? -8.592 -3.569 -4.863 1.00 94.06 97 ALA A O 1
ATOM 790 N N . GLN A 1 98 ? -7.523 -3.732 -2.857 1.00 93.44 98 GLN A N 1
ATOM 791 C CA . GLN A 1 98 ? -7.255 -5.172 -2.891 1.00 93.44 98 GLN A CA 1
ATOM 792 C C . GLN A 1 98 ? -8.376 -6.025 -2.285 1.00 93.44 98 GLN A C 1
ATOM 794 O O . GLN A 1 98 ? -8.672 -7.072 -2.845 1.00 93.44 98 GLN A O 1
ATOM 799 N N . ILE A 1 99 ? -8.984 -5.593 -1.174 1.00 95.94 99 ILE A N 1
ATOM 800 C CA . ILE A 1 99 ? -10.057 -6.340 -0.481 1.00 95.94 99 ILE A CA 1
ATOM 801 C C . ILE A 1 99 ? -11.445 -5.940 -1.019 1.00 95.94 99 ILE A C 1
ATOM 803 O O . ILE A 1 99 ? -12.402 -6.701 -0.986 1.00 95.94 99 ILE A O 1
ATOM 807 N N . GLY A 1 100 ? -11.605 -4.716 -1.525 1.00 95.38 100 GLY A N 1
ATOM 808 C CA . GLY A 1 100 ? -12.883 -4.237 -2.064 1.00 95.38 100 GLY A CA 1
ATOM 809 C C . GLY A 1 100 ? -13.936 -3.875 -1.010 1.00 95.38 100 GLY A C 1
ATOM 810 O O . GLY A 1 100 ? -15.001 -3.388 -1.377 1.00 95.38 100 GLY A O 1
ATOM 811 N N . LYS A 1 101 ? -13.646 -4.057 0.284 1.00 96.50 101 LYS A N 1
ATOM 812 C CA . LYS A 1 101 ? -14.530 -3.659 1.393 1.00 96.50 101 LYS A CA 1
ATOM 813 C C . LYS A 1 101 ? -14.352 -2.196 1.771 1.00 96.50 101 LYS A C 1
ATOM 815 O O . LYS A 1 101 ? -13.299 -1.600 1.539 1.00 96.50 101 LYS A O 1
ATOM 820 N N . ASP A 1 102 ? -15.377 -1.625 2.394 1.00 97.38 102 ASP A N 1
ATOM 821 C CA . ASP A 1 102 ? -15.310 -0.258 2.894 1.00 97.38 102 ASP A CA 1
ATOM 822 C C . ASP A 1 102 ? -14.262 -0.102 3.994 1.00 97.38 102 ASP A C 1
ATOM 824 O O . ASP A 1 102 ? -14.118 -0.944 4.883 1.00 97.38 102 ASP A O 1
ATOM 828 N N . VAL A 1 103 ? -13.548 1.022 3.929 1.00 98.19 103 VAL A N 1
ATOM 829 C CA . VAL A 1 103 ? -12.489 1.384 4.868 1.00 98.19 103 VAL A CA 1
ATOM 830 C C . VAL A 1 103 ? -12.749 2.799 5.378 1.00 98.19 103 VAL A C 1
ATOM 832 O O . VAL A 1 103 ? -12.848 3.744 4.589 1.00 98.19 103 VAL A O 1
ATOM 835 N N . LEU A 1 104 ? -12.847 2.937 6.698 1.00 98.38 104 LEU A N 1
ATOM 836 C CA . LEU A 1 104 ? -12.800 4.219 7.396 1.00 98.38 104 LEU A CA 1
ATOM 837 C C . LEU A 1 104 ? -11.362 4.503 7.818 1.00 98.38 104 LEU A C 1
ATOM 839 O O . LEU A 1 104 ? -10.702 3.640 8.391 1.00 98.38 104 LEU A O 1
ATOM 843 N N . ILE A 1 105 ? -10.883 5.711 7.555 1.00 98.56 105 ILE A N 1
ATOM 844 C CA . ILE A 1 105 ? -9.621 6.217 8.091 1.00 98.56 105 ILE A CA 1
ATOM 845 C C . ILE A 1 105 ? -9.963 6.945 9.383 1.00 98.56 105 ILE A C 1
ATOM 847 O O . ILE A 1 105 ? -10.680 7.941 9.332 1.00 98.56 105 ILE A O 1
ATOM 851 N N . LEU A 1 106 ? -9.466 6.451 10.511 1.00 98.62 106 LEU A N 1
ATOM 852 C CA . LEU A 1 106 ? -9.501 7.143 11.792 1.00 98.62 106 LEU A CA 1
ATOM 853 C C . LEU A 1 106 ? -8.104 7.703 12.047 1.00 98.62 106 LEU A C 1
ATOM 855 O O . LEU A 1 106 ? -7.179 6.933 12.308 1.00 98.62 106 LEU A O 1
ATOM 859 N N . ASP A 1 107 ? -7.948 9.020 11.945 1.00 97.81 107 ASP A N 1
ATOM 860 C CA . ASP A 1 107 ? -6.653 9.685 12.085 1.00 97.81 107 ASP A CA 1
ATOM 861 C C . ASP A 1 107 ? -6.517 10.325 13.480 1.00 97.81 107 ASP A C 1
ATOM 863 O O . ASP A 1 107 ? -7.128 11.370 13.735 1.00 97.81 107 ASP A O 1
ATOM 867 N N . PRO A 1 108 ? -5.701 9.746 14.388 1.00 95.19 108 PRO A N 1
ATOM 868 C CA . PRO A 1 108 ? -5.505 10.284 15.734 1.00 95.19 108 PRO A CA 1
ATOM 869 C C . PRO A 1 108 ? -4.730 11.608 15.765 1.00 95.19 108 PRO A C 1
ATOM 871 O O . PRO A 1 108 ? -4.694 12.260 16.802 1.00 95.19 108 PRO A O 1
ATOM 874 N N . ILE A 1 109 ? -4.072 11.989 14.664 1.00 94.81 109 ILE A N 1
ATOM 875 C CA . ILE A 1 109 ? -3.247 13.198 14.575 1.00 94.81 109 ILE A CA 1
ATOM 876 C C . ILE A 1 109 ? -4.094 14.374 14.099 1.00 94.81 109 ILE A C 1
ATOM 878 O O . ILE A 1 109 ? -4.067 15.438 14.714 1.00 94.81 109 ILE A O 1
ATOM 882 N N . SER A 1 110 ? -4.830 14.193 13.000 1.00 95.69 110 SER A N 1
ATOM 883 C CA . SER A 1 110 ? -5.688 15.250 12.450 1.00 95.69 110 SER A CA 1
ATOM 884 C C . SER A 1 110 ? -7.063 15.329 13.113 1.00 95.69 110 SER A C 1
ATOM 886 O O . SER A 1 110 ? -7.794 16.279 12.852 1.00 95.69 110 SER A O 1
ATOM 888 N N . HIS A 1 111 ? -7.403 14.369 13.980 1.00 96.12 111 HIS A N 1
ATOM 889 C CA . HIS A 1 111 ? -8.713 14.247 14.622 1.00 96.12 111 HIS A CA 1
ATOM 890 C C . HIS A 1 111 ? -9.863 14.179 13.608 1.00 96.12 111 HIS A C 1
ATOM 892 O O . HIS A 1 111 ? -10.872 14.865 13.747 1.00 96.12 111 HIS A O 1
ATOM 898 N N . THR A 1 112 ? -9.707 13.355 12.568 1.00 97.69 112 THR A N 1
ATOM 899 C CA . THR A 1 112 ? -10.715 13.208 11.510 1.00 97.69 112 THR A CA 1
ATOM 900 C C . THR A 1 112 ? -11.093 11.754 11.258 1.00 97.69 112 THR A C 1
ATOM 902 O O . THR A 1 112 ? -10.298 10.830 11.465 1.00 97.69 112 THR A O 1
ATOM 905 N N . ILE A 1 113 ? -12.319 11.561 10.763 1.00 98.44 113 ILE A N 1
ATOM 906 C CA . ILE A 1 113 ? -12.779 10.305 10.172 1.00 98.44 113 ILE A CA 1
ATOM 907 C C . ILE A 1 113 ? -13.021 10.544 8.687 1.00 98.44 113 ILE A C 1
ATOM 909 O O . ILE A 1 113 ? -13.847 11.368 8.301 1.00 98.44 113 ILE A O 1
ATOM 913 N N . THR A 1 114 ? -12.315 9.809 7.834 1.00 97.94 114 THR A N 1
ATOM 914 C CA . THR A 1 114 ? -12.456 9.934 6.378 1.00 97.94 114 THR A CA 1
ATOM 915 C C . THR A 1 114 ? -12.962 8.630 5.774 1.00 97.94 114 THR A C 1
ATOM 917 O O . THR A 1 114 ? -12.395 7.562 6.001 1.00 97.94 114 THR A O 1
ATOM 920 N N . LYS A 1 115 ? -14.014 8.714 4.952 1.00 96.81 115 LYS A N 1
ATOM 921 C CA . LYS A 1 115 ? -14.445 7.614 4.077 1.00 96.81 115 LYS A CA 1
ATOM 922 C C . LYS A 1 115 ? -13.630 7.629 2.794 1.00 96.81 115 LYS A C 1
ATOM 924 O O . LYS A 1 115 ? -13.448 8.688 2.201 1.00 96.81 115 LYS A O 1
ATOM 929 N N . ILE A 1 116 ? -13.217 6.454 2.330 1.00 96.50 116 ILE A N 1
ATOM 930 C CA . ILE A 1 116 ? -12.635 6.315 0.993 1.00 96.50 116 ILE A CA 1
ATOM 931 C C . ILE A 1 116 ? -13.749 5.992 -0.000 1.00 96.50 116 ILE A C 1
ATOM 933 O O . ILE A 1 116 ? -14.366 4.925 0.069 1.00 96.50 116 ILE A O 1
ATOM 937 N N . SER A 1 117 ? -13.994 6.905 -0.935 1.00 96.06 117 SER A N 1
ATOM 938 C CA . SER A 1 117 ? -15.004 6.727 -1.976 1.00 96.06 117 SER A CA 1
ATOM 939 C C . SER A 1 117 ? -14.552 5.749 -3.064 1.00 96.06 117 SER A C 1
ATOM 941 O O . SER A 1 117 ? -13.366 5.623 -3.382 1.00 96.06 117 SER A O 1
ATOM 943 N N . ASP A 1 118 ? -15.513 5.095 -3.714 1.00 95.38 118 ASP A N 1
ATOM 944 C CA . ASP A 1 118 ? -15.220 4.224 -4.859 1.00 95.38 118 ASP A CA 1
ATOM 945 C C . ASP A 1 118 ? -14.701 5.018 -6.063 1.00 95.38 118 ASP A C 1
ATOM 947 O O . ASP A 1 118 ? -13.929 4.501 -6.872 1.00 95.38 118 ASP A O 1
ATOM 951 N N . ALA A 1 119 ? -15.071 6.299 -6.161 1.00 96.50 119 ALA A N 1
ATOM 952 C CA . ALA A 1 119 ? -14.550 7.217 -7.164 1.00 96.50 119 ALA A CA 1
ATOM 953 C C . ALA A 1 119 ? -13.039 7.457 -6.992 1.00 96.50 119 ALA A C 1
ATOM 955 O O . ALA A 1 119 ? -12.306 7.400 -7.982 1.00 96.50 119 ALA A O 1
ATOM 956 N N . GLU A 1 120 ? -12.558 7.652 -5.758 1.00 95.06 120 GLU A N 1
ATOM 957 C CA . GLU A 1 120 ? -11.124 7.769 -5.453 1.00 95.06 120 GLU A CA 1
ATOM 958 C C . GLU A 1 120 ? -10.367 6.490 -5.845 1.00 95.06 120 GLU A C 1
ATOM 960 O O . GLU A 1 120 ? -9.350 6.556 -6.540 1.00 95.06 120 GLU A O 1
ATOM 965 N N . ILE A 1 121 ? -10.897 5.313 -5.492 1.00 95.81 121 ILE A N 1
ATOM 966 C CA . ILE A 1 121 ? -10.287 4.020 -5.850 1.00 95.81 121 ILE A CA 1
ATOM 967 C C . ILE A 1 121 ? -10.284 3.803 -7.365 1.00 95.81 121 ILE A C 1
ATOM 969 O O . ILE A 1 121 ? -9.284 3.354 -7.933 1.00 95.81 121 ILE A O 1
ATOM 973 N N . LYS A 1 122 ? -11.372 4.156 -8.054 1.00 95.75 122 LYS A N 1
ATOM 974 C CA . LYS A 1 122 ? -11.467 4.078 -9.516 1.00 95.75 122 LYS A CA 1
ATOM 975 C C . LYS A 1 122 ? -10.469 5.015 -10.190 1.00 95.75 122 LYS A C 1
ATOM 977 O O . LYS A 1 122 ? -9.845 4.617 -11.172 1.00 95.75 122 LYS A O 1
ATOM 982 N N . LEU A 1 123 ? -10.281 6.227 -9.669 1.00 94.81 123 LEU A N 1
ATOM 983 C CA . LEU A 1 123 ? -9.278 7.168 -10.166 1.00 94.81 123 LEU A CA 1
ATOM 984 C C . LEU A 1 123 ? -7.858 6.622 -9.975 1.00 94.81 123 LEU A C 1
ATOM 986 O O . LEU A 1 123 ? -7.068 6.646 -10.917 1.00 94.81 123 LEU A O 1
ATOM 990 N N . MET A 1 124 ? -7.549 6.075 -8.798 1.00 92.75 124 MET A N 1
ATOM 991 C CA . MET A 1 124 ? -6.261 5.435 -8.519 1.00 92.75 124 MET A CA 1
ATOM 992 C C . MET A 1 124 ? -5.984 4.277 -9.496 1.00 92.75 124 MET A C 1
ATOM 994 O O . MET A 1 124 ? -4.921 4.233 -10.118 1.00 92.75 124 MET A O 1
ATOM 998 N N . LYS A 1 125 ? -6.962 3.382 -9.710 1.00 93.12 125 LYS A N 1
ATOM 999 C CA . LYS A 1 125 ? -6.860 2.280 -10.686 1.00 93.12 125 LYS A CA 1
ATOM 1000 C C . LYS A 1 125 ? -6.685 2.796 -12.120 1.00 93.12 125 LYS A C 1
ATOM 1002 O O . LYS A 1 125 ? -5.852 2.278 -12.853 1.00 93.12 125 LYS A O 1
ATOM 1007 N N . ARG A 1 126 ? -7.397 3.856 -12.519 1.00 95.00 126 ARG A N 1
ATOM 1008 C CA . ARG A 1 126 ? -7.227 4.494 -13.840 1.00 95.00 126 ARG A CA 1
ATOM 1009 C C . ARG A 1 126 ? -5.821 5.054 -14.040 1.00 95.00 126 ARG A C 1
ATOM 1011 O O . ARG A 1 126 ? -5.238 4.825 -15.094 1.00 95.00 126 ARG A O 1
ATOM 1018 N N . LYS A 1 127 ? -5.256 5.738 -13.039 1.00 93.12 127 LYS A N 1
ATOM 1019 C CA . LYS A 1 127 ? -3.866 6.225 -13.089 1.00 93.12 127 LYS A CA 1
ATOM 1020 C C . LYS A 1 127 ? -2.878 5.065 -13.246 1.00 93.12 127 LYS A C 1
ATOM 1022 O O . LYS A 1 127 ? -1.970 5.157 -14.065 1.00 93.12 127 LYS A O 1
ATOM 1027 N N . ARG A 1 128 ? -3.085 3.960 -12.518 1.00 93.50 128 ARG A N 1
ATOM 1028 C CA . ARG A 1 128 ? -2.305 2.717 -12.664 1.00 93.50 128 ARG A CA 1
ATOM 1029 C C . ARG A 1 128 ? -2.366 2.177 -14.098 1.00 93.50 128 ARG A C 1
ATOM 1031 O O . ARG A 1 128 ? -1.327 2.046 -14.730 1.00 93.50 128 ARG A O 1
ATOM 1038 N N . TYR A 1 129 ? -3.560 1.952 -14.646 1.00 95.69 129 TYR A N 1
ATOM 1039 C CA . TYR 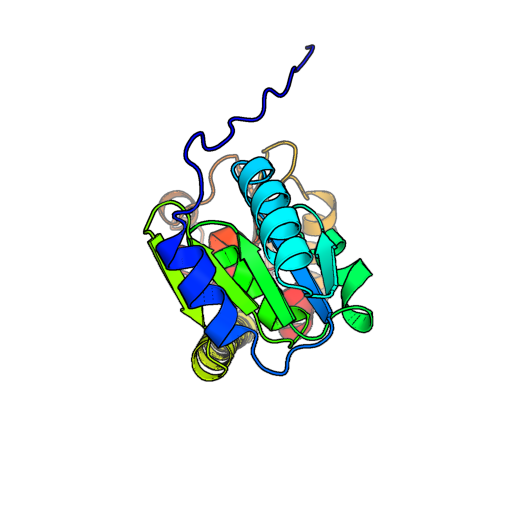A 1 129 ? -3.704 1.436 -16.014 1.00 95.69 129 TYR A CA 1
ATOM 1040 C C . TYR A 1 129 ? -3.174 2.391 -17.082 1.00 95.69 129 TYR A C 1
ATOM 1042 O O . TYR A 1 129 ? -2.632 1.939 -18.081 1.00 95.69 129 TYR A O 1
ATOM 1050 N N . SER A 1 130 ? -3.267 3.704 -16.863 1.00 95.69 130 SER A N 1
ATOM 1051 C CA . SER A 1 130 ? -2.658 4.692 -17.756 1.00 95.69 130 SER A CA 1
ATOM 1052 C C . SER A 1 130 ? -1.132 4.552 -17.811 1.00 95.69 130 SER A C 1
ATOM 1054 O O . SER A 1 130 ? -0.562 4.626 -18.895 1.00 95.69 130 SER A O 1
ATOM 1056 N N . ARG A 1 131 ? -0.469 4.298 -16.672 1.00 95.88 131 ARG A N 1
ATOM 1057 C CA . ARG A 1 131 ? 0.977 4.017 -16.631 1.00 95.88 131 ARG A CA 1
ATOM 1058 C C . ARG A 1 131 ? 1.315 2.717 -17.361 1.00 95.88 131 ARG A C 1
ATOM 1060 O O . ARG A 1 131 ? 2.199 2.718 -18.207 1.00 95.88 131 ARG A O 1
ATOM 1067 N N . ILE A 1 132 ? 0.560 1.650 -17.106 1.00 97.38 132 ILE A N 1
ATOM 1068 C CA . ILE A 1 132 ? 0.743 0.351 -17.776 1.00 97.38 132 ILE A CA 1
ATOM 1069 C C . ILE A 1 132 ? 0.582 0.488 -19.297 1.00 97.38 132 ILE A C 1
ATOM 1071 O O . ILE A 1 132 ? 1.448 0.047 -20.041 1.00 97.38 132 ILE A O 1
ATOM 1075 N N . ALA A 1 133 ? -0.466 1.171 -19.764 1.00 97.69 133 ALA A N 1
ATOM 1076 C CA . ALA A 1 133 ? -0.717 1.384 -21.190 1.00 97.69 133 ALA A CA 1
ATOM 1077 C C . ALA A 1 133 ? 0.351 2.254 -21.876 1.00 97.69 133 ALA A C 1
ATOM 1079 O O . ALA A 1 133 ? 0.628 2.081 -23.057 1.00 97.69 133 ALA A O 1
ATOM 1080 N N . LYS A 1 134 ? 0.973 3.197 -21.157 1.00 96.88 134 LYS A N 1
ATOM 1081 C CA . LYS A 1 134 ? 2.138 3.927 -21.681 1.00 96.88 134 LYS A CA 1
ATOM 1082 C C . LYS A 1 134 ? 3.363 3.017 -21.765 1.00 96.88 134 LYS A C 1
ATOM 1084 O O . LYS A 1 134 ? 4.057 3.025 -22.774 1.00 96.88 134 LYS A O 1
ATOM 1089 N N . ALA A 1 135 ? 3.605 2.215 -20.728 1.00 97.62 135 ALA A N 1
ATOM 1090 C CA . ALA A 1 135 ? 4.724 1.281 -20.681 1.00 97.62 135 ALA A CA 1
ATOM 1091 C C . ALA A 1 135 ? 4.597 0.138 -21.704 1.00 97.62 135 ALA A C 1
ATOM 1093 O O . ALA A 1 135 ? 5.613 -0.379 -22.147 1.00 97.62 135 ALA A O 1
ATOM 1094 N N . SER A 1 136 ? 3.392 -0.241 -22.145 1.00 97.62 136 SER A N 1
ATOM 1095 C CA . SER A 1 136 ? 3.226 -1.265 -23.191 1.00 97.62 136 SER A CA 1
ATOM 1096 C C . SER A 1 136 ? 3.742 -0.838 -24.567 1.00 97.62 136 SER A C 1
ATOM 1098 O O . SER A 1 136 ? 3.933 -1.692 -25.424 1.00 97.62 136 SER A O 1
ATOM 1100 N N . LEU A 1 137 ? 3.957 0.463 -24.787 1.00 96.94 137 LEU A N 1
ATOM 1101 C CA . LEU A 1 137 ? 4.525 1.011 -26.023 1.00 96.94 137 LEU A CA 1
ATOM 1102 C C . LEU A 1 137 ? 6.060 1.131 -25.974 1.00 96.94 137 LEU A C 1
ATOM 1104 O O . LEU A 1 137 ? 6.668 1.531 -26.962 1.00 96.94 137 LEU A O 1
ATOM 1108 N N . ALA A 1 138 ? 6.685 0.836 -24.830 1.00 97.75 138 ALA A N 1
ATOM 1109 C CA . ALA A 1 138 ? 8.130 0.928 -24.655 1.00 97.75 138 ALA A CA 1
ATOM 1110 C C . ALA A 1 138 ? 8.857 -0.261 -25.297 1.00 97.75 138 ALA A C 1
ATOM 1112 O O . ALA A 1 138 ? 8.419 -1.407 -25.182 1.00 97.75 138 ALA A O 1
ATOM 1113 N N . HIS A 1 139 ? 10.016 0.009 -25.900 1.00 97.50 139 HIS A N 1
ATOM 1114 C CA . HIS A 1 139 ? 10.913 -0.998 -26.471 1.00 97.50 139 HIS A CA 1
ATOM 1115 C C . HIS A 1 139 ? 12.154 -1.235 -25.605 1.00 97.50 139 HIS A C 1
ATOM 1117 O O . HIS A 1 139 ? 12.732 -2.321 -25.648 1.00 97.50 139 HIS A O 1
ATOM 1123 N N . THR A 1 140 ? 12.560 -0.244 -24.810 1.00 98.31 140 THR A N 1
ATOM 1124 C CA . THR A 1 140 ? 13.718 -0.314 -23.914 1.00 98.31 140 THR A CA 1
ATOM 1125 C C . THR A 1 140 ? 13.301 -0.047 -22.472 1.00 98.31 140 THR A C 1
ATOM 1127 O O . THR A 1 140 ? 12.803 1.030 -22.149 1.00 98.31 140 THR A O 1
ATOM 1130 N N . PHE A 1 141 ? 13.548 -1.009 -21.585 1.00 98.62 141 PHE A N 1
ATOM 1131 C CA . PHE A 1 141 ? 13.190 -0.943 -20.170 1.00 98.62 141 PHE A CA 1
ATOM 1132 C C . PHE A 1 141 ? 14.405 -0.801 -19.259 1.00 98.62 141 PHE A C 1
ATOM 1134 O O . PHE A 1 141 ? 15.431 -1.459 -19.446 1.00 98.62 141 PHE A O 1
ATOM 1141 N N . GLY A 1 142 ? 14.250 -0.002 -18.206 1.00 98.25 142 GLY A N 1
ATOM 1142 C CA . GLY A 1 142 ? 15.130 -0.025 -17.044 1.00 98.25 142 GLY A CA 1
ATOM 1143 C C . GLY A 1 142 ? 14.491 -0.737 -15.859 1.00 98.25 142 GLY A C 1
ATOM 1144 O O . GLY A 1 142 ? 13.464 -0.302 -15.354 1.00 98.25 142 GLY A O 1
ATOM 1145 N N . ILE A 1 143 ? 15.095 -1.815 -15.377 1.00 98.38 143 ILE A N 1
ATOM 1146 C CA . ILE A 1 143 ? 14.640 -2.561 -14.202 1.00 98.38 143 ILE A CA 1
ATOM 1147 C C . ILE A 1 143 ? 15.387 -2.040 -12.978 1.00 98.38 143 ILE A C 1
ATOM 1149 O O . ILE A 1 143 ? 16.599 -2.206 -12.861 1.00 98.38 143 ILE A O 1
ATOM 1153 N N . ILE A 1 144 ? 14.663 -1.397 -12.072 1.00 97.81 144 ILE A N 1
ATOM 1154 C CA . ILE A 1 144 ? 15.214 -0.725 -10.900 1.00 97.81 144 ILE A CA 1
ATOM 1155 C C . ILE A 1 144 ? 15.260 -1.690 -9.716 1.00 97.81 144 ILE A C 1
ATOM 1157 O O . ILE A 1 144 ? 14.222 -2.204 -9.295 1.00 97.81 144 ILE A O 1
ATOM 1161 N N . VAL A 1 145 ? 16.444 -1.840 -9.123 1.00 97.50 145 VAL A N 1
ATOM 1162 C CA . VAL A 1 145 ? 16.707 -2.628 -7.915 1.00 97.50 145 VAL A CA 1
ATOM 1163 C C . VAL A 1 145 ? 17.218 -1.714 -6.805 1.00 97.50 145 VAL A C 1
ATOM 1165 O O . VAL A 1 145 ? 18.207 -1.000 -6.978 1.00 97.50 145 VAL A O 1
A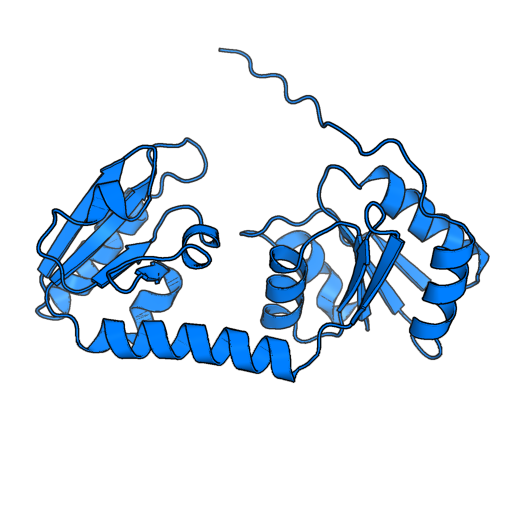TOM 1168 N N . SER A 1 146 ? 16.585 -1.761 -5.631 1.00 96.56 146 SER A N 1
ATOM 1169 C CA . SER A 1 146 ? 17.141 -1.099 -4.449 1.00 96.56 146 SER A CA 1
ATOM 1170 C C . SER A 1 146 ? 18.194 -1.982 -3.783 1.00 96.56 146 SER A C 1
ATOM 1172 O O . SER A 1 146 ? 17.973 -3.172 -3.595 1.00 96.56 146 SER A O 1
ATOM 1174 N N . LEU A 1 147 ? 19.318 -1.413 -3.356 1.00 95.44 147 LEU A N 1
ATOM 1175 C CA . LEU A 1 147 ? 20.318 -2.120 -2.547 1.00 95.44 147 LEU A CA 1
ATOM 1176 C C . LEU A 1 147 ? 19.986 -2.116 -1.041 1.00 95.44 147 LEU A C 1
ATOM 1178 O O . LEU A 1 147 ? 20.707 -2.717 -0.244 1.00 95.44 147 LEU A O 1
ATOM 1182 N N . ARG A 1 148 ? 18.869 -1.495 -0.634 1.00 93.69 148 ARG 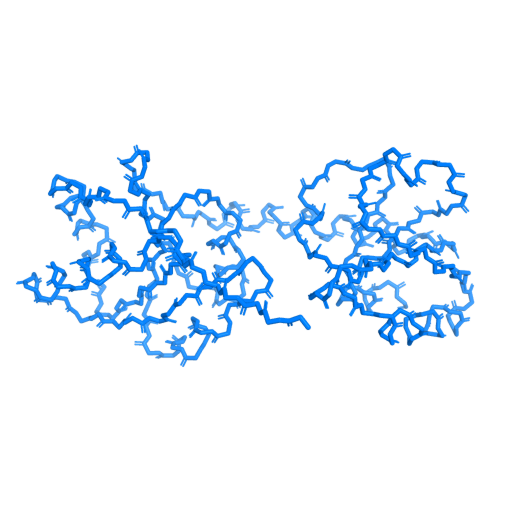A N 1
ATOM 1183 C CA . ARG A 1 148 ? 18.385 -1.514 0.754 1.00 93.69 148 ARG A CA 1
ATOM 1184 C C . ARG A 1 148 ? 17.913 -2.923 1.135 1.00 93.69 148 ARG A C 1
ATOM 1186 O O . ARG A 1 148 ? 17.158 -3.547 0.394 1.00 93.69 148 ARG A O 1
ATOM 1193 N N . THR A 1 149 ? 18.286 -3.396 2.327 1.00 89.00 149 THR A N 1
ATOM 1194 C CA . THR A 1 149 ? 18.144 -4.800 2.775 1.00 89.00 149 THR A CA 1
ATOM 1195 C C . THR A 1 149 ? 16.768 -5.432 2.531 1.00 89.00 149 THR A C 1
ATOM 1197 O O . THR A 1 149 ? 16.701 -6.568 2.084 1.00 89.00 149 THR A O 1
ATOM 1200 N N . TYR A 1 150 ? 15.671 -4.710 2.779 1.00 89.06 150 TYR A N 1
ATOM 1201 C CA . TYR A 1 150 ? 14.300 -5.236 2.641 1.00 89.06 150 TYR A CA 1
ATOM 1202 C C . TYR A 1 150 ? 13.594 -4.828 1.339 1.00 89.06 150 TYR A C 1
ATOM 1204 O O . TYR A 1 150 ? 12.387 -5.007 1.204 1.00 89.06 150 TYR A O 1
ATOM 1212 N N . GLN A 1 151 ? 14.323 -4.225 0.402 1.00 94.19 151 GLN A N 1
ATOM 1213 C CA . GLN A 1 151 ? 13.815 -3.806 -0.910 1.00 94.19 151 GLN A CA 1
ATOM 1214 C C . GLN A 1 151 ? 14.654 -4.372 -2.063 1.00 94.19 151 GLN A C 1
ATOM 1216 O O . GLN A 1 151 ? 14.349 -4.115 -3.227 1.00 94.19 151 GLN A O 1
ATOM 1221 N N . ASN A 1 152 ? 15.714 -5.120 -1.749 1.00 95.56 152 ASN A N 1
ATOM 1222 C CA . ASN A 1 152 ? 16.560 -5.750 -2.742 1.00 95.56 152 ASN A CA 1
ATOM 1223 C C . ASN A 1 152 ? 15.867 -6.976 -3.321 1.00 95.56 152 ASN A C 1
ATOM 1225 O O . ASN A 1 152 ? 15.622 -7.956 -2.622 1.00 95.56 152 ASN A O 1
ATOM 1229 N N . ASN A 1 153 ? 15.561 -6.891 -4.613 1.00 95.81 153 ASN A N 1
ATOM 1230 C CA . ASN A 1 153 ? 14.901 -7.947 -5.359 1.00 95.81 153 ASN A CA 1
ATOM 1231 C C . ASN A 1 153 ? 15.654 -8.254 -6.664 1.00 95.81 153 ASN A C 1
ATOM 1233 O O . ASN A 1 153 ? 15.074 -8.293 -7.748 1.00 95.81 153 ASN A O 1
ATOM 1237 N N . MET A 1 154 ? 16.978 -8.419 -6.552 1.00 97.06 154 MET A N 1
ATOM 1238 C CA . MET A 1 154 ? 17.875 -8.665 -7.687 1.00 97.06 154 MET A CA 1
ATOM 1239 C C . MET A 1 154 ? 17.487 -9.914 -8.492 1.00 97.06 154 MET A C 1
ATOM 1241 O O . MET A 1 154 ? 17.499 -9.884 -9.719 1.00 97.06 154 MET A O 1
ATOM 1245 N N . GLU A 1 155 ? 17.097 -10.999 -7.818 1.00 97.31 155 GLU A N 1
ATOM 1246 C CA . GLU A 1 155 ? 16.661 -12.232 -8.486 1.00 97.31 155 GLU A CA 1
ATOM 1247 C C . GLU A 1 155 ? 15.438 -11.980 -9.377 1.00 97.31 155 GLU A C 1
ATOM 1249 O O . GLU A 1 155 ? 15.438 -12.329 -10.558 1.00 97.31 155 GLU A O 1
ATOM 1254 N N . LYS A 1 156 ? 14.422 -11.283 -8.849 1.00 97.56 156 LYS A N 1
ATOM 1255 C CA . LYS A 1 156 ? 13.244 -10.897 -9.630 1.00 97.56 156 LYS A CA 1
ATOM 1256 C C . LYS A 1 156 ? 13.615 -9.997 -10.805 1.00 97.56 156 LYS A C 1
ATOM 1258 O O . LYS A 1 156 ? 13.010 -10.122 -11.864 1.00 97.56 156 LYS A O 1
ATOM 1263 N N . ALA A 1 157 ? 14.597 -9.111 -10.649 1.00 98.31 157 ALA A N 1
ATOM 1264 C CA . ALA A 1 157 ? 15.054 -8.254 -11.737 1.00 98.31 157 ALA A CA 1
ATOM 1265 C C . ALA A 1 157 ? 15.689 -9.049 -12.888 1.00 98.31 157 ALA A C 1
ATOM 1267 O O . ALA A 1 157 ? 15.377 -8.770 -14.045 1.00 98.31 157 ALA A O 1
ATOM 1268 N N . PHE A 1 158 ? 16.502 -10.069 -12.594 1.00 98.50 158 PHE A N 1
ATOM 1269 C CA . PHE A 1 158 ? 17.034 -10.974 -13.620 1.00 98.50 158 PHE A CA 1
ATOM 1270 C C . PHE A 1 158 ? 15.922 -11.759 -14.327 1.00 98.50 158 PHE A C 1
ATOM 1272 O O . PHE A 1 158 ? 15.873 -11.760 -15.554 1.00 98.50 158 PHE A O 1
ATOM 1279 N N . GLN A 1 159 ? 14.968 -12.319 -13.576 1.00 98.31 159 GLN A N 1
ATOM 1280 C CA . GLN A 1 159 ? 13.809 -13.013 -14.156 1.00 98.31 159 GLN A CA 1
ATOM 1281 C C . GLN A 1 159 ? 12.992 -12.099 -15.085 1.00 98.31 159 GLN A C 1
ATOM 1283 O O . GLN A 1 159 ? 12.550 -12.508 -16.156 1.00 98.31 159 GLN A O 1
ATOM 1288 N N . LEU A 1 160 ? 12.772 -10.844 -14.682 1.00 98.38 160 LEU A N 1
ATOM 1289 C CA . LEU A 1 160 ? 12.046 -9.872 -15.498 1.00 98.38 160 LEU A CA 1
ATOM 1290 C C . LEU A 1 160 ? 12.841 -9.454 -16.737 1.00 98.38 160 LEU A C 1
ATOM 1292 O O . LEU A 1 160 ? 12.238 -9.294 -17.794 1.00 98.38 160 LEU A O 1
ATOM 1296 N N . LYS A 1 161 ? 14.169 -9.319 -16.634 1.00 98.62 161 LYS A N 1
ATOM 1297 C CA . LYS A 1 161 ? 15.045 -9.041 -17.779 1.00 98.62 161 LYS A CA 1
ATOM 1298 C C . LYS A 1 161 ? 14.901 -10.121 -18.847 1.00 98.62 161 LYS A C 1
ATOM 1300 O O . LYS A 1 161 ? 14.585 -9.787 -19.983 1.00 98.62 161 LYS A O 1
ATOM 1305 N N . GLU A 1 162 ? 15.031 -11.390 -18.465 1.00 98.25 162 GLU A N 1
ATOM 1306 C CA . GLU A 1 162 ? 14.853 -12.524 -19.381 1.00 98.25 162 GLU A CA 1
ATOM 1307 C C . GLU A 1 162 ? 13.466 -12.514 -20.033 1.00 98.25 162 GLU A C 1
ATOM 1309 O O . GLU A 1 162 ? 13.337 -12.699 -21.245 1.00 98.25 162 GLU A O 1
ATOM 1314 N N . LYS A 1 163 ? 12.418 -12.242 -19.243 1.00 97.94 163 LYS A N 1
ATOM 1315 C CA . LYS A 1 163 ? 11.034 -12.198 -19.729 1.00 97.94 163 LYS A CA 1
ATOM 1316 C C . LYS A 1 163 ? 10.810 -11.087 -20.765 1.00 97.94 163 LYS A C 1
ATOM 1318 O O . LYS A 1 163 ? 10.104 -11.308 -21.742 1.00 97.94 163 LYS A O 1
ATOM 1323 N N . ILE A 1 164 ? 11.407 -9.913 -20.560 1.00 98.19 164 ILE A N 1
ATOM 1324 C CA . ILE A 1 164 ? 11.312 -8.769 -21.483 1.00 98.19 164 ILE A CA 1
ATOM 1325 C C . ILE A 1 164 ? 12.117 -9.025 -22.756 1.00 98.19 164 ILE A C 1
ATOM 1327 O O . ILE A 1 164 ? 11.625 -8.764 -23.850 1.00 98.19 164 ILE A O 1
ATOM 1331 N N . GLU A 1 165 ? 13.326 -9.571 -22.630 1.00 98.06 165 GLU A N 1
ATOM 1332 C CA . GLU A 1 165 ? 14.183 -9.885 -23.780 1.00 98.06 165 GLU A CA 1
ATOM 1333 C C . GLU A 1 165 ? 13.600 -11.000 -24.650 1.00 98.06 165 GLU A C 1
ATOM 1335 O O . GLU A 1 165 ? 13.687 -10.937 -25.873 1.00 98.06 165 GLU A O 1
ATOM 1340 N N . SER A 1 166 ? 12.896 -11.956 -24.039 1.00 97.69 166 SER A N 1
ATOM 1341 C CA . SER A 1 166 ? 12.141 -12.988 -24.761 1.00 97.69 166 SER A CA 1
ATOM 1342 C C . SER A 1 166 ? 10.965 -12.430 -25.577 1.00 97.69 166 SER A C 1
ATOM 1344 O O . SER A 1 166 ? 10.480 -13.107 -26.480 1.00 97.69 166 SER A O 1
ATOM 1346 N N . ALA A 1 167 ? 10.509 -11.210 -25.277 1.00 96.69 167 ALA A N 1
ATOM 1347 C CA . ALA A 1 167 ? 9.452 -10.504 -26.003 1.00 96.69 167 ALA A CA 1
ATOM 1348 C C . ALA A 1 167 ? 10.004 -9.508 -27.048 1.00 96.69 167 ALA A C 1
ATOM 1350 O O . ALA A 1 167 ? 9.299 -8.578 -27.436 1.00 96.69 167 ALA A O 1
ATOM 1351 N N . ASP A 1 168 ? 11.259 -9.686 -27.484 1.00 97.12 168 ASP A N 1
ATOM 1352 C CA . ASP A 1 168 ? 11.954 -8.838 -28.470 1.00 97.12 168 ASP A CA 1
ATOM 1353 C C . ASP A 1 168 ? 12.082 -7.362 -28.038 1.00 97.12 168 ASP A C 1
ATOM 1355 O O . ASP A 1 168 ? 11.957 -6.417 -28.820 1.00 97.12 168 ASP A O 1
ATOM 1359 N N . ARG A 1 169 ? 12.312 -7.145 -26.737 1.00 97.94 169 ARG A N 1
ATOM 1360 C CA . ARG A 1 169 ? 12.531 -5.820 -26.137 1.00 97.94 169 ARG A CA 1
ATOM 1361 C C . ARG A 1 169 ? 13.846 -5.777 -25.370 1.00 97.94 169 ARG A C 1
ATOM 1363 O O . ARG A 1 169 ? 14.361 -6.795 -24.928 1.00 97.94 169 ARG A O 1
ATOM 1370 N N . LYS A 1 170 ? 14.412 -4.586 -25.181 1.00 98.50 170 LYS A N 1
ATOM 1371 C CA . LYS A 1 170 ? 15.677 -4.403 -24.451 1.00 98.50 170 LYS A CA 1
ATOM 1372 C C . LYS A 1 170 ? 15.410 -4.171 -22.969 1.00 98.50 170 LYS A C 1
ATOM 1374 O O . LYS A 1 170 ? 14.496 -3.426 -22.623 1.00 98.50 170 LYS A O 1
ATOM 1379 N N . ALA A 1 171 ? 16.238 -4.739 -22.094 1.00 98.44 171 ALA A N 1
ATOM 1380 C CA . ALA A 1 171 ? 16.144 -4.513 -20.653 1.00 98.44 171 ALA A CA 1
ATOM 1381 C C . ALA A 1 171 ? 17.521 -4.329 -19.997 1.00 98.44 171 ALA A C 1
ATOM 1383 O O . ALA A 1 171 ? 18.437 -5.126 -20.202 1.00 98.44 171 ALA A O 1
ATOM 1384 N N . PHE A 1 172 ? 17.656 -3.313 -19.146 1.00 98.38 172 PHE A N 1
ATOM 1385 C CA . PHE A 1 172 ? 18.870 -3.023 -18.375 1.00 98.38 172 PHE A CA 1
ATOM 1386 C C . PHE A 1 172 ? 18.555 -2.985 -16.882 1.00 98.38 172 PHE A C 1
ATOM 1388 O O . PHE A 1 172 ? 17.516 -2.462 -16.495 1.00 98.38 172 PHE A O 1
ATOM 1395 N N . ILE A 1 173 ? 19.437 -3.524 -16.039 1.00 98.31 173 ILE A N 1
ATOM 1396 C CA . ILE A 1 173 ? 19.259 -3.494 -14.581 1.00 98.31 173 ILE A CA 1
ATOM 1397 C C . ILE A 1 173 ? 20.000 -2.284 -14.008 1.00 98.31 173 ILE A C 1
ATOM 1399 O O . ILE A 1 173 ? 21.195 -2.114 -14.242 1.00 98.31 173 ILE A O 1
ATOM 1403 N N . PHE A 1 174 ? 19.291 -1.480 -13.221 1.00 97.00 174 PHE A N 1
ATOM 1404 C CA . PHE A 1 174 ? 19.804 -0.314 -12.510 1.00 97.00 174 PHE A CA 1
ATOM 1405 C C . PHE A 1 174 ? 19.716 -0.567 -11.007 1.00 97.00 174 PHE A C 1
ATOM 1407 O O . PHE A 1 174 ? 18.622 -0.632 -10.450 1.00 97.00 174 PHE A O 1
ATOM 1414 N N . ALA A 1 175 ? 20.863 -0.716 -10.345 1.00 96.12 175 ALA A N 1
ATOM 1415 C CA . ALA A 1 175 ? 20.930 -0.968 -8.910 1.00 96.12 175 ALA A CA 1
ATOM 1416 C C . ALA A 1 175 ? 21.434 0.268 -8.152 1.00 96.12 175 ALA A C 1
ATOM 1418 O O . ALA A 1 175 ? 22.469 0.833 -8.500 1.00 96.12 175 ALA A O 1
ATOM 1419 N N . GLY A 1 176 ? 20.732 0.670 -7.093 1.00 94.06 176 GLY A N 1
ATOM 1420 C CA . GLY A 1 176 ? 21.114 1.825 -6.277 1.00 94.06 176 GLY A CA 1
ATOM 1421 C C . GLY A 1 176 ? 20.408 1.864 -4.923 1.00 94.06 176 GLY A C 1
ATOM 1422 O O . GLY A 1 176 ? 19.479 1.106 -4.671 1.00 94.06 176 GLY A O 1
ATOM 1423 N N . ASN A 1 177 ? 20.851 2.734 -4.015 1.00 90.69 177 ASN A N 1
ATOM 1424 C CA . ASN A 1 177 ? 20.191 2.894 -2.711 1.00 90.69 177 ASN A CA 1
ATOM 1425 C C . ASN A 1 177 ? 18.946 3.782 -2.791 1.00 90.69 177 ASN A C 1
ATOM 1427 O O . ASN A 1 177 ? 17.910 3.431 -2.219 1.00 90.69 177 ASN A O 1
ATOM 1431 N N . ASP A 1 178 ? 19.065 4.907 -3.498 1.00 88.94 178 ASP A N 1
ATOM 1432 C CA . ASP A 1 178 ? 18.028 5.927 -3.617 1.00 88.94 178 ASP A CA 1
ATOM 1433 C C . ASP A 1 178 ? 17.497 5.978 -5.044 1.00 88.94 178 ASP A C 1
ATOM 1435 O O . ASP A 1 178 ? 18.250 6.147 -6.006 1.00 88.94 178 ASP A O 1
ATOM 1439 N N . ILE A 1 179 ? 16.181 5.832 -5.158 1.00 92.00 179 ILE A N 1
ATOM 1440 C CA . ILE A 1 179 ? 15.453 5.824 -6.422 1.00 92.00 179 ILE A CA 1
ATOM 1441 C C . ILE A 1 179 ? 14.616 7.098 -6.448 1.00 92.00 179 ILE A C 1
ATOM 1443 O O . ILE A 1 179 ? 13.707 7.258 -5.640 1.00 92.00 179 ILE A O 1
ATOM 1447 N N . ASN A 1 180 ? 14.963 8.012 -7.346 1.00 93.38 180 ASN A N 1
ATOM 1448 C CA . ASN A 1 180 ? 14.275 9.278 -7.578 1.00 93.38 180 ASN A CA 1
ATOM 1449 C C . ASN A 1 180 ? 14.490 9.696 -9.038 1.00 93.38 180 ASN A C 1
ATOM 1451 O O . ASN A 1 180 ? 15.344 9.126 -9.722 1.00 93.38 180 ASN A O 1
ATOM 1455 N N . ASP A 1 181 ? 13.723 10.675 -9.517 1.00 93.62 181 ASP A N 1
ATOM 1456 C CA . ASP A 1 181 ? 13.774 11.074 -10.926 1.00 93.62 181 ASP A CA 1
ATOM 1457 C C . ASP A 1 181 ? 15.165 11.579 -11.337 1.00 93.62 181 ASP A C 1
ATOM 1459 O O . ASP A 1 181 ? 15.701 11.148 -12.356 1.00 93.62 181 ASP A O 1
ATOM 1463 N N . SER A 1 182 ? 15.822 12.385 -10.491 1.00 92.62 182 SER A N 1
ATOM 1464 C CA . SER A 1 182 ? 17.165 12.914 -10.772 1.00 92.62 182 SER A CA 1
ATOM 1465 C C . SER A 1 182 ? 18.210 11.832 -11.044 1.00 92.62 182 SER A C 1
ATOM 1467 O O . SER A 1 182 ? 19.056 12.007 -11.918 1.00 92.62 182 SER A O 1
ATOM 1469 N N . ASN A 1 183 ? 18.131 10.700 -10.344 1.00 92.19 183 ASN A N 1
ATOM 1470 C CA . ASN A 1 183 ? 19.060 9.587 -10.518 1.00 92.19 183 ASN A CA 1
ATOM 1471 C C . ASN A 1 183 ? 18.758 8.753 -11.773 1.00 92.19 183 ASN A C 1
ATOM 1473 O O . ASN A 1 183 ? 19.601 7.959 -12.183 1.00 92.19 183 ASN A O 1
ATOM 1477 N N . LEU A 1 184 ? 17.569 8.898 -12.367 1.00 93.38 184 LEU A N 1
ATOM 1478 C CA . LEU A 1 184 ? 17.121 8.119 -13.522 1.00 93.38 184 LEU A CA 1
ATOM 1479 C C . LEU A 1 184 ? 17.170 8.906 -14.841 1.00 93.38 184 LEU A C 1
ATOM 1481 O O . LEU A 1 184 ? 17.351 8.300 -15.895 1.00 93.38 184 LEU A O 1
ATOM 1485 N N . LEU A 1 185 ? 17.073 10.239 -14.798 1.00 88.25 185 LEU A N 1
ATOM 1486 C CA . LEU A 1 185 ? 16.964 11.117 -15.975 1.00 88.25 185 LEU A CA 1
ATOM 1487 C C . LEU A 1 185 ? 18.016 10.874 -17.070 1.00 88.25 185 LEU A C 1
ATOM 1489 O O . LEU A 1 185 ? 17.695 10.992 -18.249 1.00 88.25 185 LEU A O 1
ATOM 1493 N N . GLY A 1 186 ? 19.253 10.533 -16.698 1.00 89.75 186 GLY A N 1
ATOM 1494 C CA . GLY A 1 186 ? 20.365 10.365 -17.641 1.00 89.75 186 GLY A CA 1
ATOM 1495 C C . GLY A 1 186 ? 20.369 9.055 -18.436 1.00 89.75 186 GLY A C 1
ATOM 1496 O O . GLY A 1 186 ? 21.265 8.857 -19.254 1.00 89.75 186 GLY A O 1
ATOM 1497 N N . PHE A 1 187 ? 19.426 8.139 -18.191 1.00 94.88 187 PHE A N 1
ATOM 1498 C CA . PHE A 1 187 ? 19.399 6.844 -18.871 1.00 94.88 187 PHE A CA 1
ATOM 1499 C C . PHE A 1 187 ? 18.413 6.824 -20.040 1.00 94.88 187 PHE A C 1
ATOM 1501 O O . PHE A 1 187 ? 17.223 7.105 -19.886 1.00 94.88 187 PHE A O 1
ATOM 1508 N N . GLU A 1 188 ? 18.898 6.390 -21.202 1.00 94.75 188 GLU A N 1
ATOM 1509 C CA . GLU A 1 188 ? 18.138 6.245 -22.449 1.00 94.75 188 GLU A CA 1
ATOM 1510 C C . GLU A 1 188 ? 17.274 4.970 -22.455 1.00 94.75 188 GLU A C 1
ATOM 1512 O O . GLU A 1 188 ? 17.532 4.006 -23.174 1.00 94.75 188 GLU A O 1
ATOM 1517 N N . VAL A 1 189 ? 16.251 4.951 -21.599 1.00 97.31 189 VAL A N 1
ATOM 1518 C CA . VAL A 1 189 ? 15.176 3.943 -21.593 1.00 97.31 189 VAL A CA 1
ATOM 1519 C C . VAL A 1 189 ? 13.818 4.602 -21.839 1.00 97.31 189 VAL A C 1
ATOM 1521 O O . VAL A 1 189 ? 13.651 5.786 -21.551 1.00 97.31 189 VAL A O 1
ATOM 1524 N N . ASP A 1 190 ? 12.837 3.848 -22.323 1.00 97.50 190 ASP A N 1
ATOM 1525 C CA . ASP A 1 190 ? 11.485 4.352 -22.597 1.00 97.50 190 ASP A CA 1
ATOM 1526 C C . ASP A 1 190 ? 10.597 4.306 -21.340 1.00 97.50 190 ASP A C 1
ATOM 1528 O O . ASP A 1 190 ? 9.755 5.177 -21.113 1.00 97.50 190 A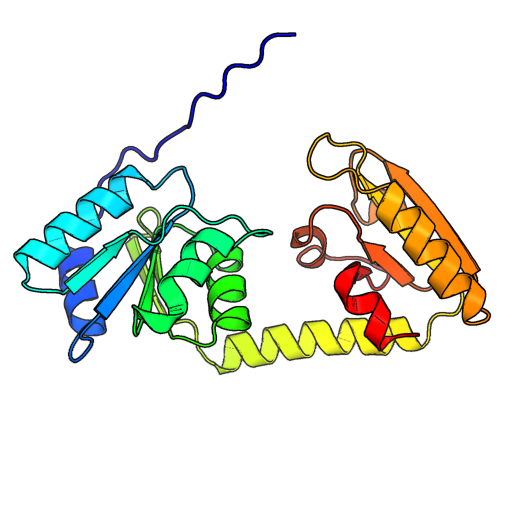SP A O 1
ATOM 1532 N N . ALA A 1 191 ? 10.791 3.280 -20.505 1.00 97.62 191 ALA A N 1
ATOM 1533 C CA . ALA A 1 191 ? 10.029 3.043 -19.282 1.00 97.62 191 ALA A CA 1
ATOM 1534 C C . ALA A 1 191 ? 10.874 2.330 -18.218 1.00 97.62 191 ALA A C 1
ATOM 1536 O O . ALA A 1 191 ? 11.839 1.629 -18.533 1.00 97.62 191 ALA A O 1
ATOM 1537 N N . TYR A 1 192 ? 10.472 2.459 -16.954 1.00 97.94 192 TYR A N 1
ATOM 1538 C CA . TYR A 1 192 ? 11.076 1.728 -15.846 1.00 97.94 192 TYR A CA 1
ATOM 1539 C C . TYR A 1 192 ? 10.139 0.687 -15.239 1.00 97.94 192 TYR A C 1
ATOM 1541 O O . TYR A 1 192 ? 8.918 0.844 -15.195 1.00 97.94 192 TYR A O 1
ATOM 1549 N N . ILE A 1 193 ? 10.753 -0.362 -14.701 1.00 98.12 193 ILE A N 1
ATOM 1550 C CA . ILE A 1 193 ? 10.117 -1.411 -13.917 1.00 98.12 193 ILE A CA 1
ATOM 1551 C C . ILE A 1 193 ? 10.700 -1.360 -12.511 1.00 98.12 193 ILE A C 1
ATOM 1553 O O . ILE A 1 193 ? 11.896 -1.547 -12.311 1.00 98.12 193 ILE A O 1
ATOM 1557 N N . ASN A 1 194 ? 9.848 -1.118 -11.529 1.00 97.50 194 ASN A N 1
ATOM 1558 C CA . ASN A 1 194 ? 10.207 -1.040 -10.127 1.00 97.50 194 ASN A CA 1
ATOM 1559 C C . ASN A 1 194 ? 10.110 -2.420 -9.464 1.00 97.50 194 ASN A C 1
ATOM 1561 O O . ASN A 1 194 ? 9.015 -2.977 -9.336 1.00 97.50 194 ASN A O 1
ATOM 1565 N N . THR A 1 195 ? 11.241 -2.948 -8.991 1.00 97.12 195 THR A N 1
ATOM 1566 C CA . THR A 1 195 ? 11.282 -4.145 -8.132 1.00 97.12 195 THR A CA 1
ATOM 1567 C C . THR A 1 195 ? 11.564 -3.812 -6.662 1.00 97.12 195 THR A C 1
ATOM 1569 O O . THR A 1 195 ? 11.756 -4.727 -5.863 1.00 97.12 195 THR A O 1
ATOM 1572 N N . ALA A 1 196 ? 11.624 -2.523 -6.309 1.00 95.81 196 ALA A N 1
ATOM 1573 C CA . ALA A 1 196 ? 11.909 -2.017 -4.969 1.00 95.81 196 ALA A CA 1
ATOM 1574 C C . ALA A 1 196 ? 10.610 -1.677 -4.206 1.00 95.81 196 ALA A C 1
ATOM 1576 O O . ALA A 1 196 ? 9.628 -2.418 -4.255 1.00 95.81 196 ALA A O 1
ATOM 1577 N N . CYS A 1 197 ? 10.587 -0.571 -3.451 1.00 94.50 197 CYS A N 1
ATOM 1578 C CA . CYS A 1 197 ? 9.396 -0.141 -2.724 1.00 94.50 197 CYS A CA 1
ATOM 1579 C C . CYS A 1 197 ? 8.264 0.241 -3.696 1.00 94.50 197 CYS A C 1
ATOM 1581 O O . CYS A 1 197 ? 8.434 1.176 -4.481 1.00 94.50 197 CYS A O 1
ATOM 1583 N N . PRO A 1 198 ? 7.067 -0.371 -3.614 1.00 91.12 198 PRO A N 1
ATOM 1584 C CA . PRO A 1 198 ? 5.958 -0.041 -4.513 1.00 91.12 198 PRO A CA 1
ATOM 1585 C C . PRO A 1 198 ? 5.426 1.384 -4.312 1.00 91.12 198 PRO A C 1
ATOM 1587 O O . PRO A 1 198 ? 4.736 1.904 -5.188 1.00 91.12 198 PRO A O 1
ATOM 1590 N N . ARG A 1 199 ? 5.752 2.023 -3.178 1.00 91.25 199 ARG A N 1
ATOM 1591 C CA . ARG A 1 199 ? 5.378 3.411 -2.888 1.00 91.25 199 ARG A CA 1
ATOM 1592 C C . ARG A 1 199 ? 6.067 4.425 -3.798 1.00 91.25 199 ARG A C 1
ATOM 1594 O O . ARG A 1 199 ? 5.524 5.501 -3.977 1.00 91.25 199 ARG A O 1
ATOM 1601 N N . ILE A 1 200 ? 7.195 4.067 -4.415 1.00 91.00 200 ILE A N 1
ATOM 1602 C CA . ILE A 1 200 ? 7.901 4.939 -5.367 1.00 91.00 200 ILE A CA 1
ATOM 1603 C C . ILE A 1 200 ? 6.959 5.400 -6.489 1.00 91.00 200 ILE A C 1
ATOM 1605 O O . ILE A 1 200 ? 7.046 6.524 -6.949 1.00 91.00 200 ILE A O 1
ATOM 1609 N N . ASN A 1 201 ? 5.970 4.587 -6.869 1.00 85.75 201 ASN A N 1
ATOM 1610 C CA . ASN A 1 201 ? 4.970 4.975 -7.866 1.00 85.75 201 ASN A CA 1
ATOM 1611 C C . ASN A 1 201 ? 4.014 6.111 -7.431 1.00 85.75 201 ASN A C 1
ATOM 1613 O O . ASN A 1 201 ? 3.170 6.509 -8.237 1.00 85.75 201 ASN A O 1
ATOM 1617 N N . GLU A 1 202 ? 4.072 6.582 -6.180 1.00 84.81 202 GLU A N 1
ATOM 1618 C CA . GLU A 1 202 ? 3.399 7.815 -5.747 1.00 84.81 202 GLU A CA 1
ATOM 1619 C C . GLU A 1 202 ? 4.204 9.079 -6.079 1.00 84.81 202 GLU A C 1
ATOM 1621 O O . GLU A 1 202 ? 3.606 10.153 -6.143 1.00 84.81 202 GLU A O 1
ATOM 1626 N N . ASP A 1 203 ? 5.517 8.957 -6.294 1.00 88.62 203 ASP A N 1
ATOM 1627 C CA . ASP A 1 203 ? 6.386 10.083 -6.630 1.00 88.62 203 ASP A CA 1
ATOM 1628 C C . ASP A 1 203 ? 6.237 10.470 -8.113 1.00 88.62 203 ASP A C 1
ATOM 1630 O O . ASP A 1 203 ? 5.776 9.690 -8.957 1.00 88.62 203 ASP A O 1
ATOM 1634 N N . GLU A 1 204 ? 6.630 11.700 -8.443 1.00 89.69 204 GLU A N 1
ATOM 1635 C CA . GLU A 1 204 ? 6.626 12.192 -9.819 1.00 89.69 204 GLU A CA 1
ATOM 1636 C C . GLU A 1 204 ? 7.923 11.806 -10.535 1.00 89.69 204 GLU A C 1
ATOM 1638 O O . GLU A 1 204 ? 9.022 12.105 -10.070 1.00 89.69 204 GLU A O 1
ATOM 1643 N N . PHE A 1 205 ? 7.775 11.157 -11.690 1.00 93.25 205 PHE A N 1
ATOM 1644 C CA . PHE A 1 205 ? 8.875 10.771 -12.567 1.00 93.25 205 PHE A CA 1
ATOM 1645 C C . PHE A 1 205 ? 8.630 11.276 -13.983 1.00 93.25 205 PHE A C 1
ATOM 1647 O O . PHE A 1 205 ? 7.502 11.252 -14.487 1.00 93.25 205 PHE A O 1
ATOM 1654 N N . SER A 1 206 ? 9.712 11.668 -14.647 1.00 93.75 206 SER A N 1
ATOM 1655 C CA . SER A 1 206 ? 9.719 12.121 -16.035 1.00 93.75 206 SER A CA 1
ATOM 1656 C C . SER A 1 206 ? 9.392 10.986 -17.008 1.00 93.75 206 SER A C 1
ATOM 1658 O O . SER A 1 206 ? 8.763 11.206 -18.043 1.00 93.75 206 SER A O 1
ATOM 1660 N N . LYS A 1 207 ? 9.782 9.752 -16.664 1.00 94.56 207 LYS A N 1
ATOM 1661 C CA . LYS A 1 207 ? 9.482 8.532 -17.427 1.00 94.56 207 LYS A CA 1
ATOM 1662 C C . LYS A 1 207 ? 8.513 7.644 -16.658 1.00 94.56 207 LYS A C 1
ATOM 1664 O O . LYS A 1 207 ? 8.476 7.647 -15.431 1.00 94.56 207 LYS A O 1
ATOM 1669 N N . VAL A 1 208 ? 7.708 6.872 -17.387 1.00 95.56 208 VAL A N 1
ATOM 1670 C CA . VAL A 1 208 ? 6.701 6.012 -16.761 1.00 95.56 208 VAL A CA 1
ATOM 1671 C C . VAL A 1 208 ? 7.361 4.886 -15.967 1.00 95.56 208 VAL A C 1
ATOM 1673 O O . VAL A 1 208 ? 8.279 4.231 -16.458 1.00 95.56 208 VAL A O 1
ATOM 1676 N N . ILE A 1 209 ? 6.863 4.650 -14.752 1.00 96.75 209 ILE A N 1
ATOM 1677 C CA . ILE A 1 209 ? 7.287 3.544 -13.892 1.00 96.75 209 ILE A CA 1
ATOM 1678 C C . ILE A 1 209 ? 6.090 2.633 -13.613 1.00 96.75 209 ILE A C 1
ATOM 1680 O O . ILE A 1 209 ? 5.008 3.098 -13.226 1.00 96.75 209 ILE A O 1
ATOM 1684 N N . ILE A 1 210 ? 6.291 1.333 -13.823 1.00 97.12 210 ILE A N 1
ATOM 1685 C CA . ILE A 1 210 ? 5.358 0.261 -13.453 1.00 97.12 210 ILE A CA 1
ATOM 1686 C C . ILE A 1 210 ? 6.005 -0.659 -12.415 1.00 97.12 210 ILE A C 1
ATOM 1688 O O . ILE A 1 210 ? 7.226 -0.751 -12.336 1.00 97.12 210 ILE A O 1
ATOM 1692 N N . ASN A 1 211 ? 5.213 -1.330 -11.586 1.00 96.56 211 ASN A N 1
ATOM 1693 C CA . ASN A 1 211 ? 5.722 -2.311 -10.626 1.00 96.56 211 ASN A CA 1
ATOM 1694 C C . ASN A 1 211 ? 5.995 -3.671 -11.289 1.00 96.56 211 ASN A C 1
ATOM 1696 O O . ASN A 1 211 ? 5.443 -4.004 -12.334 1.00 96.56 211 ASN A O 1
ATOM 1700 N N . ALA A 1 212 ? 6.829 -4.485 -10.643 1.00 96.56 212 ALA A N 1
ATOM 1701 C CA . ALA A 1 212 ? 7.177 -5.834 -11.090 1.00 96.56 212 ALA A CA 1
ATOM 1702 C C . ALA A 1 212 ? 5.967 -6.745 -11.393 1.00 96.56 212 ALA A C 1
ATOM 1704 O O 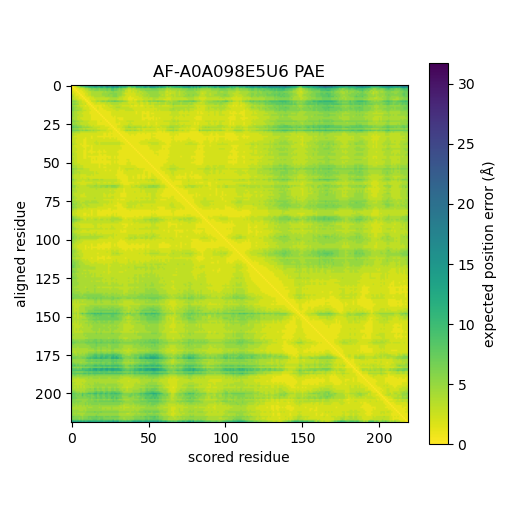. ALA A 1 212 ? 6.029 -7.539 -12.329 1.00 96.56 212 ALA A O 1
ATOM 1705 N N . ASP A 1 213 ? 4.878 -6.638 -10.623 1.00 93.94 213 ASP A N 1
ATOM 1706 C CA . ASP A 1 213 ? 3.628 -7.394 -10.819 1.00 93.94 213 ASP A CA 1
ATOM 1707 C C . ASP A 1 213 ? 2.818 -6.914 -12.034 1.00 93.94 213 ASP A C 1
ATOM 1709 O O . ASP A 1 213 ? 1.885 -7.578 -12.472 1.00 93.94 213 ASP A O 1
ATOM 1713 N N . GLU A 1 214 ? 3.164 -5.757 -12.599 1.00 96.31 214 GLU A N 1
ATOM 1714 C CA . GLU A 1 214 ? 2.465 -5.161 -13.736 1.00 96.31 214 GLU A CA 1
ATOM 1715 C C . GLU A 1 214 ? 3.098 -5.532 -15.082 1.00 96.31 214 GLU A C 1
ATOM 1717 O O . GLU A 1 214 ? 2.489 -5.307 -16.128 1.00 96.31 214 GLU A O 1
ATOM 1722 N N . VAL A 1 215 ? 4.298 -6.123 -15.071 1.00 96.75 215 VAL A N 1
ATOM 1723 C CA . VAL A 1 215 ? 5.042 -6.483 -16.290 1.00 96.75 215 VAL A CA 1
ATOM 1724 C C . VAL A 1 215 ? 4.255 -7.473 -17.153 1.00 96.75 215 VAL A C 1
ATOM 1726 O O . VAL A 1 215 ? 4.331 -7.446 -18.372 1.00 96.75 215 VAL A O 1
ATOM 1729 N N . GLU A 1 216 ? 3.438 -8.320 -16.537 1.00 95.00 216 GLU A N 1
ATOM 1730 C CA . GLU A 1 216 ? 2.601 -9.307 -17.227 1.00 95.00 216 GLU A CA 1
ATOM 1731 C C . GLU A 1 216 ? 1.587 -8.683 -18.195 1.00 95.00 216 GLU A C 1
ATOM 1733 O O . GLU A 1 216 ? 1.196 -9.333 -19.154 1.00 95.00 216 GLU A O 1
ATOM 1738 N N . PHE A 1 217 ? 1.184 -7.429 -17.967 1.00 95.62 217 PHE A N 1
ATOM 1739 C CA . PHE A 1 217 ? 0.206 -6.725 -18.803 1.00 95.62 217 PHE A CA 1
ATOM 1740 C C . PHE A 1 217 ? 0.823 -6.008 -20.007 1.00 95.62 217 PHE A C 1
ATOM 1742 O O . PHE A 1 217 ? 0.080 -5.469 -20.827 1.00 95.62 217 PHE A O 1
ATOM 1749 N N . ILE A 1 218 ? 2.153 -5.922 -20.078 1.00 95.31 218 ILE A N 1
ATOM 1750 C CA . ILE A 1 218 ? 2.857 -5.194 -21.142 1.00 95.31 218 ILE A CA 1
ATOM 1751 C C . ILE A 1 218 ? 3.646 -6.104 -22.078 1.00 95.31 218 ILE A C 1
ATOM 1753 O O . ILE A 1 218 ? 4.193 -5.591 -23.054 1.00 95.31 218 ILE A O 1
ATOM 1757 N N . LEU A 1 219 ? 3.757 -7.390 -21.752 1.00 88.75 219 LEU A N 1
ATOM 1758 C CA . LEU A 1 219 ? 4.457 -8.394 -22.549 1.00 88.75 219 LEU A CA 1
ATOM 1759 C C . LEU A 1 219 ? 3.540 -9.010 -23.600 1.00 88.75 219 LEU A C 1
ATOM 1761 O O . LEU A 1 219 ? 2.335 -9.168 -23.307 1.00 88.75 219 LEU A O 1
#

Mean predicted aligned error: 3.58 Å

Foldseek 3Di:
DDDDDDQAADDDEQDPVLLVVVVVVCVPFAEEEEEEARNCPVNSVVSVVSVVVVVHHYDHLYYADLVGPPSVVVCLVVGQEYEYEADDDSGVLVVCLVSVHWYWYCHSVVSDIDTDDPVNNVVVVVVQVVLLVQCLPWQEEEEEAAPPPVFGDVVLLVVLQVVSVVVVGHYDYDYYHDDDQVVVVPDPTQAYEGSGDPCCQVHDHPHRYHYSVSSVSND

Secondary structure (DSSP, 8-state):
-----------SPPPHHHHHHHHHHTTT--EEEEEE-GGGHHHHHHHHHHHHHTT-EEEEEEE--SS--HHHHTTGGG-SEEEEESSSSHHHHHHHHHH-SEEEEEETTTTEEEE--HHHHHHHHHHHHHHHHHHTT-SEEEEEEE-STTT--HHHHHHHHHHHHTTT-EEEEEEES---HHHHTTS--SEEEE-S-GGGGGS--SSEEEEGGGGGGT-

pLDDT: mean 95.95, std 2.81, range [79.88, 98.81]

InterPro domains:
  IPR016435 Diphthamide synthesis DPH1/DPH2 [PF01866] (3-219)
  IPR016435 Diphthamide synthesis DPH1/DPH2 [PTHR10762] (29-217)
  IPR016435 Diphthamide synthesis DPH1/DPH2 [SFLDS00032] (29-217)
  IPR016435 Diphthamide synthesis DPH1/DPH2 [TIGR00322] (2-219)
  IPR042264 Diphthamide synthesis DPH1/DPH2, domain 2 [G3DSA:3.40.50.11850] (17-116)
  IPR042265 Diphthamide synthesis DPH1/DPH2, domain 3 [G3DSA:3.40.50.11860] (122-218)

Radius of gyration: 20.3 Å; Cα contacts (8 Å, |Δi|>4): 367; chains: 1; bounding box: 52×28×54 Å

Sequence (219 aa):
MEIMFVPCYYAKEISGDLLNELLRFLEGVEKIGITYVIQHEKNATELKKFLEENKKNVIICGKILGCDISNAKRYEEKVEKFIYVGSGKFHPYNLKAQIGKDVLILDPISHTITKISDAEIKLMKRKRYSRIAKASLAHTFGIIVSLRTYQNNMEKAFQLKEKIESADRKAFIFAGNDINDSNLLGFEVDAYINTACPRINEDEFSKVIINADEVEFIL